Protein AF-A0A5B0QRQ3-F1 (afdb_monomer_lite)

pLDDT: mean 78.93, std 17.81, range [38.41, 97.94]

Foldseek 3Di:
DDPVVVVVVVQVVVEAEDEDQDDPLLLLLQVVPDQPDFSVVSLVCLCCCPPPPHPDPDPSSVSNPVSSVVVVVVVVVCVVVCVVPVPPDDRSCRCQGGNVSVVVVVVVCPVVDDDDDQVHKYFYAYPVRHGPDIDYHDDDDDPDDDPDDDPVNVVVVVVVVCVVDPPFDFPPVDPPTDTPDDDPPDDDDDPDDDDPVPVVPDDDD

Organism: NCBI:txid56615

Sequence (205 aa):
MRQTNRWLQDLHNTSVEQVVDFDLFAVFIMQEMDDELHIRKLVNMLIVTFFDTGKPQTTRQNQLVQAALVVRKKIEKYDLEIKTNPSYPKPYCLRYPTLQDVRARSAHLESRCMVLDDEQMVILLDENWICVGIGLPPFPTSQGNPVHISHETRALECLRDMVAKPVCKLDVGQLPPFFVAQTLEGSPQTPFPLDDKNKGNFRTW

Secondary structure (DSSP, 8-state):
--HHHHHHHHHHHT-EEEE-S--HHHHHHHHHS-SSS-HHHHHHHHHIIIIII----SHHHHHHHHHHHHHHHHHHHHHHHHHH-TTPPPPHHHHS-SHHHHHHHHHHHHTTPPPPPSSS-EEEE-TTS-EEEEE-PPPPPPSS--SS--HHHHHHHHHHHHHHS-S--B-TTSSS--B-S---SSS---SS---TTTTT-----

Radius of gyration: 21.92 Å; chains: 1; bounding box: 65×41×51 Å

Structure (mmCIF, N/CA/C/O backbone):
data_AF-A0A5B0QRQ3-F1
#
_entry.id   AF-A0A5B0QRQ3-F1
#
loop_
_atom_site.group_PDB
_atom_site.id
_atom_site.type_symbol
_atom_site.label_atom_id
_atom_site.label_alt_id
_atom_site.label_comp_id
_atom_site.label_asym_id
_atom_site.label_entity_id
_atom_site.label_seq_id
_atom_site.pdbx_PDB_ins_code
_atom_site.Cartn_x
_atom_site.Cartn_y
_atom_site.Cartn_z
_atom_site.occupancy
_atom_site.B_iso_or_equiv
_atom_site.auth_seq_id
_atom_site.auth_comp_id
_atom_site.auth_asym_id
_atom_site.auth_atom_id
_atom_site.pdbx_PDB_model_num
ATOM 1 N N . MET A 1 1 ? 27.648 14.927 -16.549 1.00 49.44 1 MET A N 1
ATOM 2 C CA . MET A 1 1 ? 26.622 14.033 -15.962 1.00 49.44 1 MET A CA 1
ATOM 3 C C . MET A 1 1 ? 26.961 12.585 -16.335 1.00 49.44 1 MET A C 1
ATOM 5 O O . MET A 1 1 ? 27.208 12.339 -17.518 1.00 49.44 1 MET A O 1
ATOM 9 N N . ARG A 1 2 ? 27.080 11.674 -15.348 1.00 68.44 2 ARG A N 1
ATOM 10 C CA . ARG A 1 2 ? 27.454 10.253 -15.559 1.00 68.44 2 ARG A CA 1
ATOM 11 C C . ARG A 1 2 ? 26.467 9.591 -16.536 1.00 68.44 2 ARG A C 1
ATOM 13 O O . ARG A 1 2 ? 25.286 9.919 -16.495 1.00 68.44 2 ARG A O 1
ATOM 20 N N . GLN A 1 3 ? 26.947 8.700 -17.407 1.00 69.88 3 GLN A N 1
ATOM 21 C CA . GLN A 1 3 ? 26.145 8.026 -18.446 1.00 69.88 3 GLN A CA 1
ATOM 22 C C . GLN A 1 3 ? 24.886 7.356 -17.869 1.00 69.88 3 GLN A C 1
ATOM 24 O O . GLN A 1 3 ? 23.807 7.507 -18.425 1.00 69.88 3 GLN A O 1
ATOM 29 N N . THR A 1 4 ? 25.003 6.743 -16.688 1.00 74.75 4 THR A N 1
ATOM 30 C CA . THR A 1 4 ? 23.889 6.136 -15.945 1.00 74.75 4 THR A CA 1
ATOM 31 C C . THR A 1 4 ? 22.799 7.131 -15.550 1.00 74.75 4 THR A C 1
ATOM 33 O O . THR A 1 4 ? 21.626 6.812 -15.662 1.00 74.75 4 THR A O 1
ATOM 36 N N . ASN A 1 5 ? 23.153 8.348 -15.120 1.00 76.88 5 ASN A N 1
ATOM 37 C CA . ASN A 1 5 ? 22.150 9.340 -14.716 1.00 76.88 5 ASN A CA 1
ATOM 38 C C . ASN A 1 5 ? 21.361 9.856 -15.919 1.00 76.88 5 ASN A C 1
ATOM 40 O O . ASN A 1 5 ? 20.169 10.090 -15.790 1.00 76.88 5 ASN A O 1
ATOM 44 N N . ARG A 1 6 ? 22.021 10.012 -17.077 1.00 82.44 6 ARG A N 1
ATOM 45 C CA . ARG A 1 6 ? 21.327 10.348 -18.327 1.00 82.44 6 ARG A CA 1
ATOM 46 C C . ARG A 1 6 ? 20.375 9.228 -18.732 1.00 82.44 6 ARG A C 1
ATOM 48 O O . ARG A 1 6 ? 19.207 9.501 -18.922 1.00 82.44 6 ARG A O 1
ATOM 55 N N . TRP A 1 7 ? 20.842 7.980 -18.715 1.00 84.06 7 TRP A N 1
ATOM 56 C CA . TRP A 1 7 ? 20.001 6.818 -19.008 1.00 84.06 7 TRP A CA 1
ATOM 57 C C . TRP A 1 7 ? 18.777 6.711 -18.083 1.00 84.06 7 TRP A C 1
ATOM 59 O O . TRP A 1 7 ? 17.662 6.571 -18.568 1.00 84.06 7 TRP A O 1
ATOM 69 N N . LEU A 1 8 ? 18.952 6.856 -16.763 1.00 86.94 8 LEU A N 1
ATOM 70 C CA . LEU A 1 8 ? 17.829 6.856 -15.815 1.00 86.94 8 LEU A CA 1
ATOM 71 C C . LEU A 1 8 ? 16.854 8.012 -16.062 1.00 86.94 8 LEU A C 1
ATOM 73 O O . LEU A 1 8 ? 15.649 7.841 -15.908 1.00 86.94 8 LEU A O 1
ATOM 77 N N . GLN A 1 9 ? 17.367 9.188 -16.424 1.00 88.25 9 GLN A N 1
ATOM 78 C CA . GLN A 1 9 ? 16.542 10.356 -16.708 1.00 88.25 9 GLN A CA 1
ATOM 79 C C . GLN A 1 9 ? 15.766 10.197 -18.021 1.00 88.25 9 GLN A C 1
ATOM 81 O O . GLN A 1 9 ? 14.589 10.546 -18.070 1.00 88.25 9 GLN A O 1
ATOM 86 N N . ASP A 1 10 ? 16.391 9.620 -19.047 1.00 88.88 10 ASP A N 1
ATOM 87 C CA . ASP A 1 10 ? 15.747 9.294 -20.319 1.00 88.88 10 ASP A CA 1
ATOM 88 C C . ASP A 1 10 ? 14.618 8.275 -20.100 1.00 88.88 10 ASP A C 1
ATOM 90 O O . ASP A 1 10 ? 13.495 8.508 -20.540 1.00 88.88 10 ASP A O 1
ATOM 94 N N . LEU A 1 11 ? 14.878 7.216 -19.323 1.00 90.00 11 LEU A N 1
ATOM 95 C CA . LEU A 1 11 ? 13.865 6.229 -18.945 1.00 90.00 11 LEU A CA 1
ATOM 96 C C . LEU A 1 11 ? 12.716 6.824 -18.130 1.00 90.00 11 LEU A C 1
ATOM 98 O O . LEU A 1 11 ? 11.565 6.459 -18.341 1.00 90.00 11 LEU A O 1
ATOM 102 N N . HIS A 1 12 ? 13.011 7.734 -17.201 1.00 90.62 12 HIS A N 1
ATOM 103 C CA . HIS A 1 12 ? 11.983 8.391 -16.397 1.00 90.62 12 HIS A CA 1
ATOM 104 C C . HIS A 1 12 ? 11.033 9.225 -17.268 1.00 90.62 12 HIS A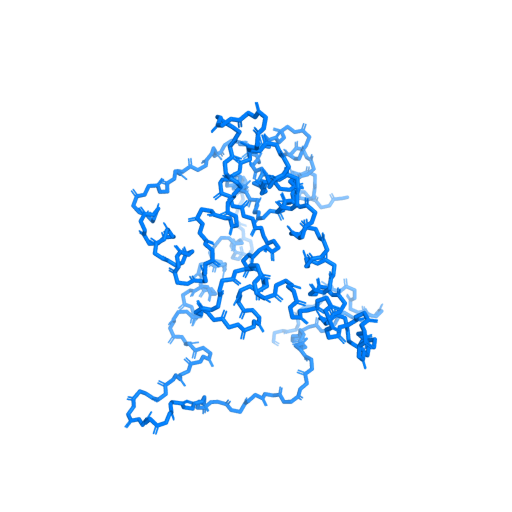 C 1
ATOM 106 O O . HIS A 1 12 ? 9.824 9.223 -17.037 1.00 90.62 12 HIS A O 1
ATOM 112 N N . ASN A 1 13 ? 11.555 9.902 -18.296 1.00 90.56 13 ASN A N 1
ATOM 113 C CA . ASN A 1 13 ? 10.748 10.710 -19.218 1.00 90.56 13 ASN A CA 1
ATOM 114 C C . ASN A 1 13 ? 9.766 9.875 -20.053 1.00 90.56 13 ASN A C 1
ATOM 116 O O . ASN A 1 13 ? 8.758 10.410 -20.509 1.00 90.56 13 ASN A O 1
ATOM 120 N N . THR A 1 14 ? 10.055 8.590 -20.259 1.00 90.56 14 THR A N 1
ATOM 121 C CA . THR A 1 14 ? 9.191 7.644 -20.983 1.00 90.56 14 THR A CA 1
ATOM 122 C C . THR A 1 14 ? 8.665 6.536 -20.074 1.00 90.56 14 THR A C 1
ATOM 124 O O . THR A 1 14 ? 8.341 5.451 -20.553 1.00 90.56 14 THR A O 1
ATOM 127 N N . SER A 1 15 ? 8.631 6.781 -18.762 1.00 92.88 15 SER A N 1
ATOM 128 C CA . SER A 1 15 ? 8.191 5.787 -17.788 1.00 92.88 15 SER A CA 1
ATOM 129 C C . SER A 1 15 ? 6.687 5.540 -17.864 1.00 92.88 15 SER A C 1
ATOM 131 O O . SER A 1 15 ? 5.906 6.402 -18.274 1.00 92.88 15 SER A O 1
ATOM 133 N N . VAL A 1 16 ? 6.288 4.341 -17.447 1.00 94.00 16 VAL A N 1
ATOM 134 C CA . VAL A 1 16 ? 4.887 3.940 -17.334 1.00 94.00 16 VAL A CA 1
ATOM 135 C C . VAL A 1 16 ? 4.537 3.783 -15.865 1.00 94.00 16 VAL A C 1
ATOM 137 O O . VAL A 1 16 ? 5.173 3.022 -15.137 1.00 94.00 16 VAL A O 1
ATOM 140 N N . GLU A 1 17 ? 3.495 4.481 -15.430 1.00 94.81 17 GLU A N 1
ATOM 141 C CA . GLU A 1 17 ? 2.933 4.323 -14.093 1.00 94.81 17 GLU A CA 1
ATOM 142 C C . GLU A 1 17 ? 1.908 3.183 -14.083 1.00 94.81 17 GLU A C 1
ATOM 144 O O . GLU A 1 17 ? 1.007 3.127 -14.923 1.00 94.81 17 GLU A O 1
ATOM 149 N N . GLN A 1 18 ? 2.026 2.275 -13.117 1.00 93.62 18 GLN A N 1
ATOM 150 C CA . GLN A 1 18 ? 1.069 1.194 -12.898 1.00 93.62 18 GLN A CA 1
ATOM 151 C C . GLN A 1 18 ? 0.578 1.217 -11.456 1.00 93.62 18 GLN A C 1
ATOM 153 O O . GLN A 1 18 ? 1.358 1.057 -10.517 1.00 93.62 18 GLN A O 1
ATOM 158 N N . VAL A 1 19 ? -0.734 1.383 -11.281 1.00 94.56 19 VAL A N 1
ATOM 159 C CA . VAL A 1 19 ? -1.363 1.293 -9.962 1.00 94.56 19 VAL A CA 1
ATOM 160 C C . VAL A 1 19 ? -1.544 -0.176 -9.597 1.00 94.56 19 VAL A C 1
ATOM 162 O O . VAL A 1 19 ? -2.247 -0.918 -10.286 1.00 94.56 19 VAL A O 1
ATOM 165 N N . VAL A 1 20 ? -0.910 -0.594 -8.507 1.00 92.19 20 VAL A N 1
ATOM 166 C CA . VAL A 1 20 ? -0.999 -1.946 -7.964 1.00 92.19 20 VAL A CA 1
ATOM 167 C C . VAL A 1 20 ? -2.052 -2.024 -6.863 1.00 92.19 20 VAL A C 1
ATOM 169 O O . VAL A 1 20 ? -2.304 -1.071 -6.127 1.00 92.19 20 VAL A O 1
ATOM 172 N N . ASP A 1 21 ? -2.658 -3.203 -6.739 1.00 92.75 21 ASP A N 1
ATOM 173 C CA . ASP A 1 21 ? -3.622 -3.544 -5.693 1.00 92.75 21 ASP A CA 1
ATOM 174 C C . ASP A 1 21 ? -2.923 -3.687 -4.326 1.00 92.75 21 ASP A C 1
ATOM 176 O O . ASP A 1 21 ? -2.682 -4.801 -3.857 1.00 92.75 21 ASP A O 1
ATOM 180 N N . PHE A 1 22 ? -2.527 -2.559 -3.729 1.00 94.62 22 PHE A N 1
ATOM 181 C CA . PHE A 1 22 ? -1.767 -2.484 -2.480 1.00 94.62 22 PHE A CA 1
ATOM 182 C C . PHE A 1 22 ? -2.025 -1.157 -1.749 1.00 94.62 22 PHE A C 1
ATOM 184 O O . PHE A 1 22 ? -2.350 -0.147 -2.370 1.00 94.62 22 PHE A O 1
ATOM 191 N N . ASP A 1 23 ? -1.849 -1.134 -0.428 1.00 96.19 23 ASP A N 1
ATOM 192 C CA . ASP A 1 23 ? -1.906 0.092 0.381 1.00 96.19 23 ASP A CA 1
ATOM 193 C C . ASP A 1 23 ? -0.700 0.132 1.319 1.00 96.19 23 ASP A C 1
ATOM 195 O O . ASP A 1 23 ? -0.658 -0.576 2.333 1.00 96.19 23 ASP A O 1
ATOM 199 N N . LEU A 1 24 ? 0.291 0.953 0.961 1.00 95.75 24 LEU A N 1
ATOM 200 C CA . LEU A 1 24 ? 1.570 1.014 1.665 1.00 95.75 24 LEU A CA 1
ATOM 201 C C . LEU A 1 24 ? 1.382 1.407 3.129 1.00 95.75 24 LEU A C 1
ATOM 203 O O . LEU A 1 24 ? 1.992 0.814 4.016 1.00 95.75 24 LEU A O 1
ATOM 207 N N . PHE A 1 25 ? 0.529 2.395 3.392 1.00 96.38 25 PHE A N 1
ATOM 208 C CA . PHE A 1 25 ? 0.324 2.897 4.744 1.00 96.38 25 PHE A CA 1
ATOM 209 C C . PHE A 1 25 ? -0.426 1.907 5.621 1.00 96.38 25 PHE A C 1
ATOM 211 O O . PHE A 1 25 ? -0.070 1.750 6.789 1.00 96.38 25 PHE A O 1
ATOM 218 N N . ALA A 1 26 ? -1.428 1.215 5.079 1.00 96.19 26 ALA A N 1
ATOM 219 C CA . ALA A 1 26 ? -2.120 0.179 5.835 1.00 96.19 26 ALA A CA 1
ATOM 220 C C . ALA A 1 26 ? -1.170 -0.965 6.213 1.00 96.19 26 ALA A C 1
ATOM 222 O O . ALA A 1 26 ? -1.125 -1.350 7.381 1.00 96.19 26 ALA A O 1
ATOM 223 N N . VAL A 1 27 ? -0.372 -1.455 5.258 1.00 94.69 27 VAL A N 1
ATOM 224 C CA . VAL A 1 27 ? 0.591 -2.538 5.512 1.00 94.69 27 VAL A CA 1
ATOM 225 C C . VAL A 1 27 ? 1.688 -2.095 6.477 1.00 94.69 27 VAL A C 1
ATOM 227 O O . VAL A 1 27 ? 2.013 -2.844 7.395 1.00 94.69 27 VAL A O 1
ATOM 230 N N . PHE A 1 28 ? 2.194 -0.867 6.340 1.00 93.69 28 PHE A N 1
ATOM 231 C CA . PHE A 1 28 ? 3.156 -0.291 7.280 1.00 93.69 28 PHE A CA 1
ATOM 232 C C . PHE A 1 28 ? 2.611 -0.276 8.716 1.00 93.69 28 PHE A C 1
ATOM 234 O O . PHE A 1 28 ? 3.274 -0.766 9.622 1.00 93.69 28 PHE A O 1
ATOM 241 N N . ILE A 1 29 ? 1.379 0.200 8.937 1.00 92.25 29 ILE A N 1
ATOM 242 C CA . ILE A 1 29 ? 0.758 0.196 10.275 1.00 92.25 29 ILE A CA 1
ATOM 243 C C . ILE A 1 29 ? 0.646 -1.230 10.834 1.00 92.25 29 ILE A C 1
ATOM 245 O O . ILE A 1 29 ? 0.964 -1.456 11.999 1.00 92.25 29 ILE A O 1
ATOM 249 N N . MET A 1 30 ? 0.202 -2.188 10.016 1.00 89.94 30 MET A N 1
ATOM 250 C CA . MET A 1 30 ? 0.035 -3.584 10.434 1.00 89.94 30 MET A CA 1
ATOM 251 C C . MET A 1 30 ? 1.369 -4.251 10.803 1.00 89.94 30 MET A C 1
ATOM 253 O O . MET A 1 30 ? 1.430 -4.997 11.773 1.00 89.94 30 MET A O 1
ATOM 257 N N . GLN A 1 31 ? 2.442 -3.974 10.057 1.00 88.44 31 GLN A N 1
ATOM 258 C CA . GLN A 1 31 ? 3.783 -4.510 10.331 1.00 88.44 31 GLN A CA 1
ATOM 259 C C . GLN A 1 31 ? 4.405 -3.944 11.610 1.00 88.44 31 GLN A C 1
ATOM 261 O O . GLN A 1 31 ? 5.173 -4.630 12.279 1.00 88.44 31 GLN A O 1
ATOM 266 N N . GLU A 1 32 ? 4.105 -2.688 11.923 1.00 86.25 32 GLU A N 1
ATOM 267 C CA . GLU A 1 32 ? 4.724 -1.950 13.025 1.00 86.25 32 GLU A CA 1
ATOM 268 C C . GLU A 1 32 ? 4.023 -2.137 14.372 1.00 86.25 32 GLU A C 1
ATOM 270 O O . GLU A 1 32 ? 4.571 -1.742 15.401 1.00 86.25 32 GLU A O 1
ATOM 275 N N . MET A 1 33 ? 2.806 -2.683 14.376 1.00 82.69 33 MET A N 1
ATOM 276 C CA . MET A 1 33 ? 1.989 -2.790 15.582 1.00 82.69 33 MET A CA 1
ATOM 277 C C . MET A 1 33 ? 1.719 -4.237 15.980 1.00 82.69 33 MET A C 1
ATOM 279 O O . MET A 1 33 ? 2.356 -4.747 16.895 1.00 82.69 33 MET A O 1
ATOM 283 N N . ASP A 1 34 ? 0.739 -4.869 15.342 1.00 78.62 34 ASP A N 1
ATOM 284 C CA . ASP A 1 34 ? 0.232 -6.187 15.711 1.00 78.62 34 ASP A CA 1
ATOM 285 C C . ASP A 1 34 ? -0.376 -6.835 14.465 1.00 78.62 34 ASP A C 1
ATOM 287 O O . ASP A 1 34 ? -1.123 -6.183 13.723 1.00 78.62 34 ASP A O 1
ATOM 291 N N . ASP A 1 35 ? -0.023 -8.095 14.214 1.00 79.94 35 ASP A N 1
ATOM 292 C CA . ASP A 1 35 ? -0.349 -8.787 12.975 1.00 79.94 35 ASP A CA 1
ATOM 293 C C . ASP A 1 35 ? -1.748 -9.420 12.949 1.00 79.94 35 ASP A C 1
ATOM 295 O O . ASP A 1 35 ? -2.256 -9.700 11.855 1.00 79.94 35 ASP A O 1
ATOM 299 N N . GLU A 1 36 ? -2.401 -9.546 14.108 1.00 82.69 36 GLU A N 1
ATOM 300 C CA . GLU A 1 36 ? -3.752 -10.099 14.266 1.00 82.69 36 GLU A CA 1
ATOM 301 C C . GLU A 1 36 ? -4.831 -9.009 14.373 1.00 82.69 36 GLU A C 1
ATOM 303 O O . GLU A 1 36 ? -6.017 -9.248 14.109 1.00 82.69 36 GLU A O 1
ATOM 308 N N . LEU A 1 37 ? -4.458 -7.785 14.755 1.00 85.94 37 LEU A N 1
ATOM 309 C CA . LEU A 1 37 ? -5.432 -6.712 14.933 1.00 85.94 37 LEU A CA 1
ATOM 310 C C . LEU A 1 37 ? -5.913 -6.119 13.603 1.00 85.94 37 LEU A C 1
ATOM 312 O O . LEU A 1 37 ? -5.149 -5.695 12.741 1.00 85.94 37 LEU A O 1
ATOM 316 N N . HIS A 1 38 ? -7.235 -5.978 13.489 1.00 97.50 38 HIS A N 1
ATOM 317 C CA . HIS A 1 38 ? -7.865 -5.313 12.353 1.00 97.50 38 HIS A CA 1
ATOM 318 C C . HIS A 1 38 ? -7.409 -3.845 12.243 1.00 97.50 38 HIS A C 1
ATOM 320 O O . HIS A 1 38 ? -7.450 -3.093 13.222 1.00 97.50 38 HIS A O 1
ATOM 326 N N . ILE A 1 39 ? -7.122 -3.387 11.019 1.00 97.62 39 ILE A N 1
ATOM 327 C CA . ILE A 1 39 ? -6.664 -2.022 10.712 1.00 97.62 39 ILE A CA 1
ATOM 328 C C . ILE A 1 39 ? -7.496 -0.897 11.346 1.00 97.62 39 ILE A C 1
ATOM 330 O O . ILE A 1 39 ? -6.934 0.098 11.784 1.00 97.62 39 ILE A O 1
ATOM 334 N N . ARG A 1 40 ? -8.825 -1.043 11.473 1.00 97.94 40 ARG A N 1
ATOM 335 C CA . ARG A 1 40 ? -9.687 -0.050 12.136 1.00 97.94 40 ARG A CA 1
ATOM 336 C C . ARG A 1 40 ? -9.285 0.153 13.591 1.00 97.94 40 ARG A C 1
ATOM 338 O O . ARG A 1 40 ? -9.239 1.285 14.063 1.00 97.94 40 ARG A O 1
ATOM 345 N N . LYS A 1 41 ? -8.982 -0.944 14.288 1.00 94.38 41 LYS A N 1
ATOM 346 C CA . LYS A 1 41 ? -8.541 -0.918 15.680 1.00 94.38 41 LYS A CA 1
ATOM 347 C C . LYS A 1 41 ? -7.143 -0.315 15.782 1.00 94.38 41 LYS A C 1
ATOM 349 O O . LYS A 1 41 ? -6.954 0.570 16.607 1.00 94.38 41 LYS A O 1
ATOM 354 N N . LEU A 1 42 ? -6.209 -0.729 14.919 1.00 91.44 42 LEU A N 1
ATOM 355 C CA . LEU A 1 42 ? -4.846 -0.179 14.873 1.00 91.44 42 LEU A CA 1
ATOM 356 C C . LEU A 1 42 ? -4.848 1.342 14.656 1.00 91.44 42 LEU A C 1
ATOM 358 O O . LEU A 1 42 ? -4.266 2.086 15.442 1.00 91.44 42 LEU A O 1
ATOM 362 N N . VAL A 1 43 ? -5.585 1.809 13.645 1.00 95.06 43 VAL A N 1
ATOM 363 C CA . VAL A 1 43 ? -5.749 3.237 13.341 1.00 95.06 43 VAL A CA 1
ATOM 364 C C . VAL A 1 43 ? -6.357 3.982 14.526 1.00 95.06 43 VAL A C 1
ATOM 366 O O . VAL A 1 43 ? -5.826 5.016 14.922 1.00 95.06 43 VAL A O 1
ATOM 369 N N . ASN A 1 44 ? -7.430 3.462 15.129 1.00 92.81 44 ASN A N 1
ATOM 370 C CA . ASN A 1 44 ? -8.052 4.113 16.280 1.00 92.81 44 ASN A CA 1
ATOM 371 C C . ASN A 1 44 ? -7.085 4.219 17.472 1.00 92.81 44 ASN A C 1
ATOM 373 O O . ASN A 1 44 ? -6.979 5.280 18.080 1.00 92.81 44 ASN A O 1
ATOM 377 N N . MET A 1 45 ? -6.332 3.155 17.768 1.00 88.56 45 MET A N 1
ATOM 378 C CA . MET A 1 45 ? -5.330 3.163 18.839 1.00 88.56 45 MET A CA 1
ATOM 379 C C . MET A 1 45 ? -4.231 4.196 18.587 1.00 88.56 45 MET A C 1
ATOM 381 O O . MET A 1 45 ? -3.900 4.941 19.506 1.00 88.56 45 MET A O 1
ATOM 385 N N . LEU A 1 46 ? -3.694 4.291 17.366 1.00 87.50 46 LEU A N 1
ATOM 386 C CA . LEU A 1 46 ? -2.687 5.303 17.023 1.00 87.50 46 LEU A CA 1
ATOM 387 C C . LEU A 1 46 ? -3.226 6.724 17.193 1.00 87.50 46 LEU A C 1
ATOM 389 O O . LEU A 1 46 ? -2.536 7.571 17.757 1.00 87.50 46 LEU A O 1
ATOM 393 N N . ILE A 1 47 ? -4.456 6.984 16.742 1.00 87.44 47 ILE A N 1
ATOM 394 C CA . ILE A 1 47 ? -5.070 8.307 16.881 1.00 87.44 47 ILE A CA 1
ATOM 395 C C . ILE A 1 47 ? -5.259 8.659 18.356 1.00 87.44 47 ILE A C 1
ATOM 397 O O . ILE A 1 47 ? -4.744 9.685 18.782 1.00 87.44 47 ILE A O 1
ATOM 401 N N . VAL A 1 48 ? -5.912 7.805 19.148 1.00 85.81 48 VAL A N 1
ATOM 402 C CA . VAL A 1 48 ? -6.132 8.065 20.583 1.00 85.81 48 VAL A CA 1
ATOM 403 C C . VAL A 1 48 ? -4.798 8.248 21.313 1.00 85.81 48 VAL A C 1
ATOM 405 O O . VAL A 1 48 ? -4.620 9.191 22.082 1.00 85.81 48 VAL A O 1
ATOM 408 N N . THR A 1 49 ? -3.810 7.400 21.017 1.00 82.31 49 THR A N 1
ATOM 409 C CA . THR A 1 49 ? -2.496 7.468 21.670 1.00 82.31 49 THR A CA 1
ATOM 410 C C . THR A 1 49 ? -1.801 8.805 21.398 1.00 82.31 49 THR A C 1
ATOM 412 O O . THR A 1 49 ? -1.325 9.454 22.331 1.00 82.31 49 THR A O 1
ATOM 415 N N . PHE A 1 50 ? -1.761 9.242 20.136 1.00 80.88 50 PHE A N 1
ATOM 416 C CA . PHE A 1 50 ? -0.941 10.381 19.712 1.00 80.88 50 PHE A CA 1
ATOM 417 C C . PHE A 1 50 ? -1.688 11.718 19.545 1.00 80.88 50 PHE A C 1
ATOM 419 O O . PHE A 1 50 ? -1.050 12.740 19.280 1.00 80.88 50 PHE A O 1
ATOM 426 N N . PHE A 1 51 ? -3.015 11.731 19.677 1.00 73.94 51 PHE A N 1
ATOM 427 C CA . PHE A 1 51 ? -3.812 12.961 19.737 1.00 73.94 51 PHE A CA 1
ATOM 428 C C . PHE A 1 51 ? -4.351 13.238 21.139 1.00 73.94 51 PHE A C 1
ATOM 430 O O . PHE A 1 51 ? -4.326 14.396 21.554 1.00 73.94 51 PHE A O 1
ATOM 437 N N . ASP A 1 52 ? -4.773 12.207 21.880 1.00 67.69 52 ASP A N 1
ATOM 438 C CA . ASP A 1 52 ? -5.442 12.408 23.171 1.00 67.69 52 ASP A CA 1
ATOM 439 C C . ASP A 1 52 ? -4.485 12.249 24.360 1.00 67.69 52 ASP A C 1
ATOM 441 O O . ASP A 1 52 ? -4.624 12.957 25.358 1.00 67.69 52 ASP A O 1
ATOM 445 N N . THR A 1 53 ? -3.499 11.344 24.273 1.00 64.19 53 THR A N 1
ATOM 446 C CA . THR A 1 53 ? -2.670 10.972 25.442 1.00 64.19 53 THR A CA 1
ATOM 447 C C . THR A 1 53 ? -1.207 11.419 25.387 1.00 64.19 53 THR A C 1
ATOM 449 O O . THR A 1 53 ? -0.561 11.523 26.428 1.00 64.19 53 THR A O 1
ATOM 452 N N . GLY A 1 54 ? -0.668 11.737 24.209 1.00 72.94 54 GLY A N 1
ATOM 453 C CA . GLY A 1 54 ? 0.717 12.188 24.059 1.00 72.94 54 GLY A CA 1
ATOM 454 C C . GLY A 1 54 ? 1.023 12.666 22.645 1.00 72.94 54 GLY A C 1
ATOM 455 O O . GLY A 1 54 ? 0.246 12.4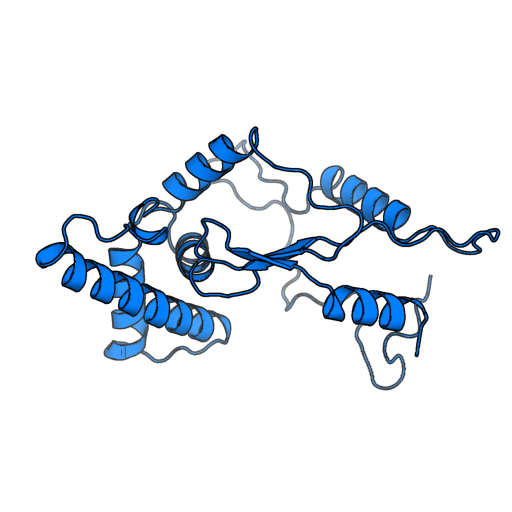34 21.737 1.00 72.94 54 GLY A O 1
ATOM 456 N N . LYS A 1 55 ? 2.158 13.343 22.437 1.00 80.25 55 LYS A N 1
ATOM 457 C CA . LYS A 1 55 ? 2.630 13.724 21.092 1.00 80.25 55 LYS A CA 1
ATOM 458 C C . LYS A 1 55 ? 3.684 12.728 20.599 1.00 80.25 55 LYS A C 1
ATOM 460 O O . LYS A 1 55 ? 4.470 12.261 21.426 1.00 80.25 55 LYS A O 1
ATOM 465 N N . PRO A 1 56 ? 3.758 12.432 19.289 1.00 80.38 56 PRO A N 1
ATOM 466 C CA . PRO A 1 56 ? 4.831 11.611 18.732 1.00 80.38 56 PRO A CA 1
ATOM 467 C C . PRO A 1 56 ? 6.198 12.253 19.014 1.00 80.38 56 PRO A C 1
ATOM 469 O O . PRO A 1 56 ? 6.411 13.433 18.744 1.00 80.38 56 PRO A O 1
ATOM 472 N N . GLN A 1 57 ? 7.114 11.469 19.580 1.00 82.69 57 GLN A N 1
ATOM 473 C CA . GLN A 1 57 ? 8.449 11.902 20.014 1.00 82.69 57 GLN A CA 1
ATOM 474 C C . GLN A 1 57 ? 9.547 11.523 19.014 1.00 82.69 57 GLN A C 1
ATOM 476 O O . GLN A 1 57 ? 10.633 12.094 19.039 1.00 82.69 57 GLN A O 1
ATOM 481 N N . THR A 1 58 ? 9.284 10.559 18.127 1.00 82.88 58 THR A N 1
ATOM 482 C CA . THR A 1 58 ? 10.261 10.076 17.142 1.00 82.8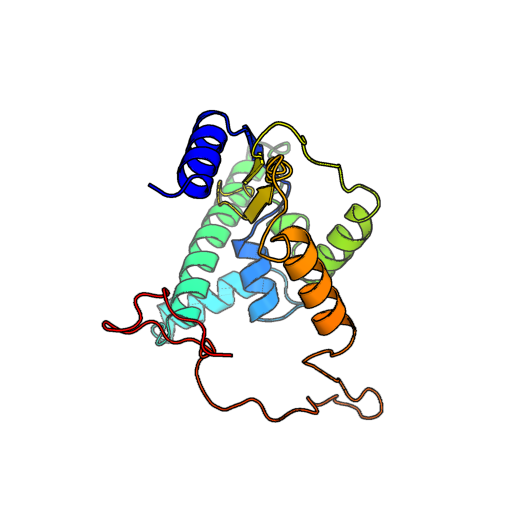8 58 THR A CA 1
ATOM 483 C C . THR A 1 58 ? 9.757 10.245 15.714 1.00 82.88 58 THR A C 1
ATOM 485 O O . THR A 1 58 ? 8.553 10.328 15.458 1.00 82.88 58 THR A O 1
ATOM 488 N N . THR A 1 59 ? 10.678 10.253 14.747 1.00 83.56 59 THR A N 1
ATOM 489 C CA . THR A 1 59 ? 10.336 10.265 13.314 1.00 83.56 59 THR A CA 1
ATOM 490 C C . THR A 1 59 ? 9.433 9.090 12.941 1.00 83.56 59 THR A C 1
ATOM 492 O O . THR A 1 59 ? 8.452 9.281 12.231 1.00 83.56 59 THR A O 1
ATOM 495 N N . ARG A 1 60 ? 9.703 7.895 13.482 1.00 82.94 60 ARG A N 1
ATOM 496 C CA . ARG A 1 60 ? 8.907 6.686 13.218 1.00 82.94 60 ARG A CA 1
ATOM 497 C C . ARG A 1 60 ? 7.486 6.794 13.775 1.00 82.94 60 ARG A C 1
ATOM 499 O O . ARG A 1 60 ? 6.532 6.458 13.084 1.00 82.94 60 ARG A O 1
ATOM 506 N N . GLN A 1 61 ? 7.324 7.338 14.984 1.00 84.00 61 GLN A N 1
ATOM 507 C CA . GLN A 1 61 ? 5.997 7.616 15.546 1.00 84.00 61 GLN A CA 1
ATOM 508 C C . GLN A 1 61 ? 5.239 8.653 14.710 1.00 84.00 61 GLN A C 1
ATOM 510 O O . GLN A 1 61 ? 4.061 8.466 14.427 1.00 84.00 61 GLN A O 1
ATOM 515 N N . ASN A 1 62 ? 5.916 9.711 14.250 1.00 85.12 62 ASN A N 1
ATOM 516 C CA . ASN A 1 62 ? 5.312 10.681 13.335 1.00 85.12 62 ASN A CA 1
ATOM 517 C C . ASN A 1 62 ? 4.845 10.019 12.031 1.00 85.12 62 ASN A C 1
ATOM 519 O O . ASN A 1 62 ? 3.721 10.262 11.601 1.00 85.12 62 ASN A O 1
ATOM 523 N N . GLN A 1 63 ? 5.664 9.153 11.428 1.00 87.62 63 GLN A N 1
ATOM 524 C CA . GLN A 1 63 ? 5.293 8.405 10.222 1.00 87.62 63 GLN A CA 1
ATOM 525 C C . GLN A 1 63 ? 4.058 7.524 10.451 1.00 87.62 63 GLN A C 1
ATOM 527 O O . GLN A 1 63 ? 3.147 7.544 9.626 1.00 87.62 63 GLN A O 1
ATOM 532 N N . LEU A 1 64 ? 3.980 6.816 11.585 1.00 86.44 64 LEU A N 1
ATOM 533 C CA . LEU A 1 64 ? 2.811 6.006 11.949 1.00 86.44 64 LEU A CA 1
ATOM 534 C C . LEU A 1 64 ? 1.540 6.844 12.099 1.00 86.44 64 LEU A C 1
ATOM 536 O O . LEU A 1 64 ? 0.486 6.456 11.601 1.00 86.44 64 LEU A O 1
ATOM 540 N N . VAL A 1 65 ? 1.635 8.011 12.738 1.00 89.38 65 VAL A N 1
ATOM 541 C CA . VAL A 1 65 ? 0.493 8.923 12.884 1.00 89.38 65 VAL A CA 1
ATOM 542 C C . VAL A 1 65 ? 0.030 9.443 11.524 1.00 89.38 65 VAL A C 1
ATOM 544 O O . VAL A 1 65 ? -1.168 9.433 11.246 1.00 89.38 65 VAL A O 1
ATOM 547 N N . GLN A 1 66 ? 0.954 9.857 10.652 1.00 92.50 66 GLN A N 1
ATOM 548 C CA . GLN A 1 66 ? 0.600 10.318 9.306 1.00 92.50 66 GLN A CA 1
ATOM 549 C C . GLN A 1 66 ? -0.052 9.205 8.479 1.00 92.50 66 GLN A C 1
ATOM 551 O O . GLN A 1 66 ? -1.105 9.427 7.878 1.00 92.50 66 GLN A O 1
ATOM 556 N N . ALA A 1 67 ? 0.507 7.993 8.515 1.00 94.31 67 ALA A N 1
ATOM 557 C CA . ALA A 1 67 ? -0.088 6.823 7.878 1.00 94.31 67 ALA A CA 1
ATOM 558 C C . ALA A 1 67 ? -1.510 6.566 8.411 1.00 94.31 67 ALA A C 1
ATOM 560 O O . ALA A 1 67 ? -2.448 6.405 7.628 1.00 94.31 67 ALA A O 1
ATOM 561 N N . ALA A 1 68 ? -1.702 6.603 9.735 1.00 94.75 68 ALA A N 1
ATOM 562 C CA . ALA A 1 68 ? -3.004 6.380 10.360 1.00 94.75 68 ALA A CA 1
ATOM 563 C C . ALA A 1 68 ? -4.043 7.426 9.941 1.00 94.75 68 ALA A C 1
ATOM 565 O O . ALA A 1 68 ? -5.194 7.069 9.697 1.00 94.75 68 ALA A O 1
ATOM 566 N N . LEU A 1 69 ? -3.656 8.698 9.802 1.00 94.75 69 LEU A N 1
ATOM 567 C CA . LEU A 1 69 ? -4.550 9.757 9.322 1.00 94.75 69 LEU A CA 1
ATOM 568 C C . LEU A 1 69 ? -5.017 9.507 7.882 1.00 94.75 69 LEU A C 1
ATOM 570 O O . LEU A 1 69 ? -6.205 9.676 7.588 1.00 94.75 69 LEU A O 1
ATOM 574 N N . VAL A 1 70 ? -4.109 9.081 6.999 1.00 96.06 70 VAL A N 1
ATOM 575 C CA . VAL A 1 70 ? -4.440 8.757 5.602 1.00 96.06 70 VAL A CA 1
ATOM 576 C C . VAL A 1 70 ? -5.379 7.552 5.538 1.00 96.06 70 VAL A C 1
ATOM 578 O O . VAL A 1 70 ? -6.434 7.624 4.900 1.00 96.06 70 VAL A O 1
ATOM 581 N N . VAL A 1 71 ? -5.053 6.473 6.257 1.00 96.81 71 VAL A N 1
ATOM 582 C CA . VAL A 1 71 ? -5.879 5.257 6.291 1.00 96.81 71 VAL A CA 1
ATOM 583 C C . VAL A 1 71 ? -7.244 5.534 6.926 1.00 96.81 71 VAL A C 1
ATOM 585 O O . VAL A 1 71 ? -8.259 5.094 6.385 1.00 96.81 71 VAL A O 1
ATOM 588 N N . ARG A 1 72 ? -7.313 6.323 8.009 1.00 96.81 72 ARG A N 1
ATOM 589 C CA . ARG A 1 72 ? -8.581 6.740 8.634 1.00 96.81 72 ARG A CA 1
ATOM 590 C C . ARG A 1 72 ? -9.484 7.441 7.627 1.00 96.81 72 ARG A C 1
ATOM 592 O O . ARG A 1 72 ? -10.627 7.031 7.459 1.00 96.81 72 ARG A O 1
ATOM 599 N N . LYS A 1 73 ? -8.958 8.440 6.913 1.00 96.56 73 LYS A N 1
ATOM 600 C CA . LYS A 1 73 ? -9.720 9.188 5.904 1.00 96.56 73 LYS A CA 1
ATOM 601 C C . LYS A 1 73 ? -10.247 8.269 4.798 1.00 96.56 73 LYS A C 1
ATOM 603 O O . LYS A 1 73 ? -11.380 8.433 4.349 1.00 96.56 73 LYS A O 1
ATOM 608 N N . LYS A 1 74 ? -9.442 7.294 4.358 1.00 96.00 74 LYS A N 1
ATOM 609 C CA . LYS A 1 74 ? -9.855 6.300 3.355 1.00 96.00 74 LYS A CA 1
ATOM 610 C C . LYS A 1 74 ? -10.991 5.410 3.876 1.00 96.00 74 LYS A C 1
ATOM 612 O O . LYS A 1 74 ? -11.972 5.200 3.162 1.00 96.00 74 LYS A O 1
ATOM 617 N N . ILE A 1 75 ? -10.881 4.932 5.116 1.00 97.69 75 ILE A N 1
ATOM 618 C CA . ILE A 1 75 ? -11.907 4.118 5.781 1.00 97.69 75 ILE A CA 1
ATOM 619 C C . ILE A 1 75 ? -13.213 4.907 5.950 1.00 97.69 75 ILE A C 1
ATOM 621 O O . ILE A 1 75 ? -14.268 4.422 5.552 1.00 97.69 75 ILE A O 1
ATOM 625 N N . GLU A 1 76 ? -13.142 6.131 6.475 1.00 97.62 76 GLU A N 1
ATOM 626 C CA . GLU A 1 76 ? -14.304 7.009 6.669 1.00 97.62 76 GLU A CA 1
ATOM 627 C C . GLU A 1 76 ? -15.006 7.319 5.343 1.00 97.62 76 GLU A C 1
ATOM 629 O O . GLU A 1 76 ? -16.234 7.268 5.264 1.00 97.62 76 GLU A O 1
ATOM 634 N N . LYS A 1 77 ? -14.232 7.581 4.278 1.00 96.94 77 LYS A N 1
ATOM 635 C CA . LYS A 1 77 ? -14.778 7.767 2.930 1.00 96.94 77 LYS A CA 1
ATOM 636 C C . LYS A 1 77 ? -15.543 6.524 2.475 1.00 96.94 77 LYS A C 1
ATOM 638 O O . LYS A 1 77 ? -16.675 6.650 2.024 1.00 96.94 77 LYS A O 1
ATOM 643 N N . TYR A 1 78 ? -14.954 5.335 2.608 1.00 97.56 78 TYR A N 1
ATOM 644 C CA . TYR A 1 78 ? -15.630 4.088 2.245 1.00 97.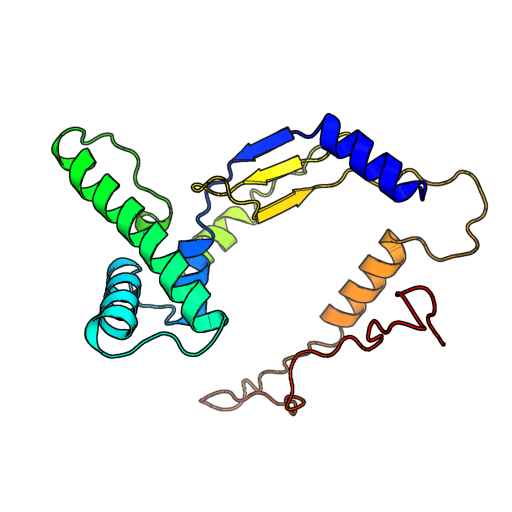56 78 TYR A CA 1
ATOM 645 C C . TYR A 1 78 ? -16.926 3.877 3.045 1.00 97.56 78 TYR A C 1
ATOM 647 O O . TYR A 1 78 ? -17.956 3.550 2.461 1.00 97.56 78 TYR A O 1
ATOM 655 N N . ASP A 1 79 ? -16.899 4.114 4.358 1.00 97.56 79 ASP A N 1
ATOM 656 C CA . ASP A 1 79 ? -18.063 3.936 5.235 1.00 97.56 79 ASP A CA 1
ATOM 657 C C . ASP A 1 79 ? -19.219 4.887 4.910 1.00 97.56 79 ASP A C 1
ATOM 659 O O . ASP A 1 79 ? -20.384 4.560 5.160 1.00 97.56 79 ASP A O 1
ATOM 663 N N . LEU A 1 80 ? -18.912 6.073 4.382 1.00 97.25 80 LEU A N 1
ATOM 664 C CA . LEU A 1 80 ? -19.915 7.021 3.913 1.00 97.25 80 LEU A CA 1
ATOM 665 C C . LEU A 1 80 ? -20.500 6.586 2.565 1.00 97.25 80 LEU A C 1
ATOM 667 O O . LEU A 1 80 ? -21.720 6.491 2.435 1.00 97.25 80 LEU A O 1
ATOM 671 N N . GLU A 1 81 ? -19.638 6.293 1.592 1.00 97.38 81 GLU A N 1
ATOM 672 C CA . GLU A 1 81 ? -20.031 5.994 0.209 1.00 97.38 81 GLU A CA 1
ATOM 673 C C . GLU A 1 81 ? -20.801 4.676 0.088 1.00 97.38 81 GLU A C 1
ATOM 675 O O . GLU A 1 81 ? -21.765 4.588 -0.668 1.00 97.38 81 GLU A O 1
ATOM 680 N N . ILE A 1 82 ? -20.448 3.652 0.871 1.00 97.06 82 ILE A N 1
ATOM 681 C CA . ILE A 1 82 ? -21.110 2.342 0.782 1.00 97.06 82 ILE A CA 1
ATOM 682 C C . ILE A 1 82 ? -22.598 2.397 1.170 1.00 97.06 82 ILE A C 1
ATOM 684 O O . ILE A 1 82 ? -23.381 1.540 0.759 1.00 97.06 82 ILE A O 1
ATOM 688 N N . LYS A 1 83 ? -23.011 3.412 1.945 1.00 96.12 83 LYS A N 1
ATOM 689 C CA . LYS A 1 83 ? -24.411 3.609 2.358 1.00 96.12 83 LYS A CA 1
ATOM 690 C C . LYS A 1 83 ? -25.299 4.062 1.201 1.00 96.12 83 LYS A C 1
ATOM 692 O O . LYS A 1 83 ? -26.471 3.702 1.165 1.00 96.12 83 LYS A O 1
ATOM 697 N N . THR A 1 84 ? -24.761 4.869 0.291 1.00 96.44 84 THR A N 1
ATOM 698 C CA . THR A 1 84 ? -25.484 5.435 -0.860 1.00 96.44 84 THR A CA 1
ATOM 699 C C . THR A 1 84 ? -25.190 4.678 -2.151 1.00 96.44 84 THR A C 1
ATOM 701 O O . THR A 1 84 ? -26.036 4.635 -3.041 1.00 96.44 84 THR A O 1
ATOM 704 N N . ASN A 1 85 ? -24.023 4.041 -2.244 1.00 95.88 85 ASN A N 1
ATOM 705 C CA . ASN A 1 85 ? -23.596 3.230 -3.371 1.00 95.88 85 ASN A CA 1
ATOM 706 C C . ASN A 1 85 ? -23.054 1.869 -2.886 1.00 95.88 85 ASN A C 1
ATOM 708 O O . ASN A 1 85 ? -21.853 1.737 -2.643 1.00 95.88 85 ASN A O 1
ATOM 712 N N . PRO A 1 86 ? -23.895 0.817 -2.824 1.00 94.06 86 PRO A N 1
ATOM 713 C CA . PRO A 1 86 ? -23.468 -0.524 -2.410 1.00 94.06 86 PRO A CA 1
ATOM 714 C C . PRO A 1 86 ? -22.389 -1.161 -3.300 1.00 94.06 86 PRO A C 1
ATOM 716 O O . PRO A 1 86 ? -21.768 -2.142 -2.900 1.00 94.06 86 PRO A O 1
ATOM 719 N N . SER A 1 87 ? -22.168 -0.623 -4.506 1.00 96.00 87 SER A N 1
ATOM 720 C CA . SER A 1 87 ? -21.121 -1.079 -5.431 1.00 96.00 87 SER A CA 1
ATOM 721 C C . SER A 1 87 ? -19.779 -0.359 -5.242 1.00 96.00 87 SER A C 1
ATOM 723 O O . SER A 1 87 ? -18.823 -0.653 -5.960 1.00 96.00 87 SER A O 1
ATOM 725 N N . TYR A 1 88 ? -19.690 0.581 -4.293 1.00 96.00 88 TYR A N 1
ATOM 726 C CA . TYR A 1 88 ? -18.469 1.340 -4.046 1.00 96.00 88 TYR A CA 1
ATOM 727 C C . TYR A 1 88 ? -17.309 0.395 -3.676 1.00 96.00 88 TYR A C 1
ATOM 729 O O . TYR A 1 88 ? -17.448 -0.426 -2.761 1.00 96.00 88 TYR A O 1
ATOM 737 N N . PRO A 1 89 ? -16.165 0.472 -4.381 1.00 94.38 89 PRO A N 1
ATOM 738 C CA . PRO A 1 89 ? -15.103 -0.509 -4.242 1.00 94.38 89 PRO A CA 1
ATOM 739 C C . PRO A 1 89 ? -14.502 -0.467 -2.841 1.00 94.38 89 PRO A C 1
ATOM 741 O O . PRO A 1 89 ? -14.137 0.585 -2.310 1.00 94.38 89 PRO A O 1
ATOM 744 N N . LYS A 1 90 ? -14.377 -1.653 -2.247 1.00 96.50 90 LYS A N 1
ATOM 745 C CA . LYS A 1 90 ? -13.763 -1.812 -0.936 1.00 96.50 90 LYS A CA 1
ATOM 746 C C . LYS A 1 90 ? -12.253 -1.568 -1.035 1.00 96.50 90 LYS A C 1
ATOM 748 O O . LYS A 1 90 ? -11.596 -2.281 -1.797 1.00 96.50 90 LYS A O 1
ATOM 753 N N . PRO A 1 91 ? -11.688 -0.611 -0.275 1.00 96.69 91 PRO A N 1
ATOM 754 C CA . PRO A 1 91 ? -10.260 -0.317 -0.336 1.00 96.69 91 PRO A CA 1
ATOM 755 C C . PRO A 1 91 ? -9.430 -1.511 0.137 1.00 96.69 91 PRO A C 1
ATOM 757 O O . PRO A 1 91 ? -9.921 -2.326 0.931 1.00 96.69 91 PRO A O 1
ATOM 760 N N . TYR A 1 92 ? -8.174 -1.596 -0.309 1.00 97.00 92 TYR A N 1
ATOM 761 C CA . TYR A 1 92 ? -7.261 -2.696 0.023 1.00 97.00 92 TYR A CA 1
ATOM 762 C C . TYR A 1 92 ? -7.216 -2.978 1.527 1.00 97.00 92 TYR A C 1
ATOM 764 O O . TYR A 1 92 ? -7.434 -4.110 1.956 1.00 97.00 92 TYR A O 1
ATOM 772 N N . CYS A 1 93 ? -7.060 -1.931 2.341 1.00 96.69 93 CYS A N 1
ATOM 773 C CA . CYS A 1 93 ? -6.980 -2.036 3.798 1.00 96.69 93 CYS A CA 1
ATOM 774 C C . CYS A 1 93 ? -8.238 -2.630 4.464 1.00 96.69 93 CYS A C 1
ATOM 776 O O . CYS A 1 93 ? -8.165 -3.107 5.590 1.00 96.69 93 CYS A O 1
ATOM 778 N N . LEU A 1 94 ? -9.397 -2.632 3.794 1.00 97.62 94 LEU A N 1
ATOM 779 C CA . LEU A 1 94 ? -10.637 -3.255 4.284 1.00 97.62 94 LEU A CA 1
ATOM 780 C C . LEU A 1 94 ? -10.963 -4.592 3.597 1.00 97.62 94 LEU A C 1
ATOM 782 O O . LEU A 1 94 ? -11.894 -5.286 4.028 1.00 97.62 94 LEU A O 1
ATOM 786 N N . ARG A 1 95 ? -10.244 -4.942 2.523 1.00 97.38 95 ARG A N 1
ATOM 787 C CA . ARG A 1 95 ? -10.249 -6.281 1.911 1.00 97.38 95 ARG A CA 1
ATOM 788 C C . ARG A 1 95 ? -9.273 -7.220 2.615 1.00 97.38 95 ARG A C 1
ATOM 790 O O . ARG A 1 95 ? -9.623 -8.376 2.818 1.00 97.38 95 ARG A O 1
ATOM 797 N N . TYR A 1 96 ? -8.120 -6.698 3.030 1.00 97.19 96 TYR A N 1
ATOM 798 C CA . TYR A 1 96 ? -7.077 -7.403 3.779 1.00 97.19 96 TYR A CA 1
ATOM 799 C C . TYR A 1 96 ? -6.826 -6.667 5.105 1.00 97.19 96 TYR A C 1
ATOM 801 O O . TYR A 1 96 ? -5.891 -5.873 5.203 1.00 97.19 96 TYR A O 1
ATOM 809 N N . PRO A 1 97 ? -7.727 -6.818 6.092 1.00 97.56 97 PRO A N 1
ATOM 810 C CA . PRO A 1 97 ? -7.743 -5.976 7.285 1.00 97.56 97 PRO A CA 1
ATOM 811 C C . PRO A 1 97 ? -6.678 -6.291 8.337 1.00 97.56 97 PRO A C 1
ATOM 813 O O . PRO A 1 97 ? -6.527 -5.479 9.251 1.00 97.56 97 PRO A O 1
ATOM 816 N N . THR A 1 98 ? -5.972 -7.416 8.239 1.00 95.81 98 THR A N 1
ATOM 817 C CA . THR A 1 98 ? -4.885 -7.813 9.152 1.00 95.81 98 THR A CA 1
ATOM 818 C C . THR A 1 98 ? -3.591 -8.080 8.383 1.00 95.81 98 THR A C 1
ATOM 820 O O . THR A 1 98 ? -3.617 -8.310 7.168 1.00 95.81 98 THR A O 1
ATOM 823 N N . LEU A 1 99 ? -2.442 -8.106 9.072 1.00 92.31 99 LEU A N 1
ATOM 824 C CA . LEU A 1 99 ? -1.186 -8.482 8.412 1.00 92.31 99 LEU A CA 1
ATOM 825 C C . LEU A 1 99 ? -1.225 -9.939 7.937 1.00 92.31 99 LEU A C 1
ATOM 827 O O . LEU A 1 99 ? -0.621 -10.269 6.916 1.00 92.31 99 LEU A O 1
ATOM 831 N N . GLN A 1 100 ? -1.940 -10.810 8.654 1.00 93.06 100 GLN A N 1
ATOM 832 C CA . GLN A 1 100 ? -2.148 -12.193 8.235 1.00 93.06 100 GLN A CA 1
ATOM 833 C C . GLN A 1 100 ? -2.874 -12.273 6.882 1.00 93.06 100 GLN A C 1
ATOM 835 O O . GLN A 1 100 ? -2.428 -13.013 6.002 1.00 93.06 100 GLN A O 1
ATOM 840 N N . ASP A 1 101 ? -3.921 -11.470 6.674 1.00 95.44 101 ASP A N 1
ATOM 841 C CA . ASP A 1 101 ? -4.630 -11.398 5.388 1.00 95.44 101 ASP A CA 1
ATOM 842 C C . ASP A 1 101 ? -3.708 -10.917 4.262 1.00 95.44 101 ASP A C 1
ATOM 844 O O . ASP A 1 101 ? -3.728 -11.465 3.158 1.00 95.44 101 ASP A O 1
ATOM 848 N N . VAL A 1 102 ? -2.864 -9.920 4.549 1.00 94.19 102 VAL A N 1
ATOM 849 C CA . VAL A 1 102 ? -1.866 -9.404 3.599 1.00 94.19 102 VAL A CA 1
ATOM 850 C C . VAL A 1 102 ? -0.854 -10.490 3.238 1.00 94.19 102 VAL A C 1
ATOM 852 O O . VAL A 1 102 ? -0.594 -10.707 2.058 1.00 94.19 102 VAL A O 1
ATOM 855 N N . ARG A 1 103 ? -0.317 -11.223 4.221 1.00 91.75 103 ARG A N 1
ATOM 856 C CA . ARG A 1 103 ? 0.621 -12.336 3.981 1.00 91.75 103 ARG A CA 1
ATOM 857 C C . ARG A 1 103 ? -0.021 -13.440 3.138 1.00 91.75 103 ARG A C 1
ATOM 859 O O . ARG A 1 103 ? 0.590 -13.896 2.173 1.00 91.75 103 ARG A O 1
ATOM 866 N N . ALA A 1 104 ? -1.255 -13.831 3.458 1.00 91.12 104 ALA A N 1
ATOM 867 C CA . ALA A 1 104 ? -1.997 -14.834 2.696 1.00 91.12 104 ALA A CA 1
ATOM 868 C C . ALA A 1 104 ? -2.252 -14.375 1.250 1.00 91.12 104 ALA A C 1
ATOM 870 O O . ALA A 1 104 ? -2.074 -15.147 0.305 1.00 91.12 104 ALA A O 1
ATOM 871 N N . ARG A 1 105 ? -2.605 -13.098 1.063 1.00 91.88 105 ARG A N 1
ATOM 872 C CA . ARG A 1 105 ? -2.757 -12.488 -0.262 1.00 91.88 105 ARG A CA 1
ATOM 873 C C . ARG A 1 105 ? -1.444 -12.488 -1.038 1.00 91.88 105 ARG A C 1
ATOM 875 O O . ARG A 1 105 ? -1.457 -12.877 -2.203 1.00 91.88 105 ARG A O 1
ATOM 882 N N . SER A 1 106 ? -0.337 -12.098 -0.416 1.00 89.50 106 SER A N 1
ATOM 883 C CA . SER A 1 106 ? 0.982 -12.091 -1.055 1.00 89.50 106 SER A CA 1
ATOM 884 C C . SER A 1 106 ? 1.402 -13.489 -1.505 1.00 89.50 106 SER 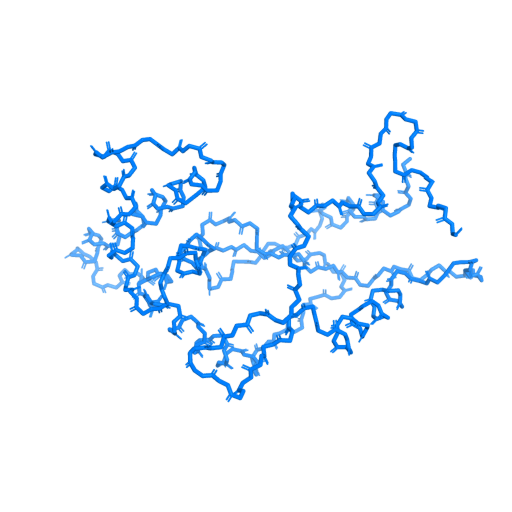A C 1
ATOM 886 O O . SER A 1 106 ? 1.800 -13.652 -2.654 1.00 89.50 106 SER A O 1
ATOM 888 N N . ALA A 1 107 ? 1.224 -14.509 -0.659 1.00 89.31 107 ALA A N 1
ATOM 889 C CA . ALA A 1 107 ? 1.505 -15.900 -1.025 1.00 89.31 107 ALA A CA 1
ATOM 890 C C . ALA A 1 107 ? 0.647 -16.367 -2.216 1.00 89.31 107 ALA A C 1
ATOM 892 O O . ALA A 1 107 ? 1.132 -17.012 -3.142 1.00 89.31 107 ALA A O 1
ATOM 893 N N . HIS A 1 108 ? -0.633 -15.985 -2.245 1.00 88.19 108 HIS A N 1
ATOM 894 C CA . HIS A 1 108 ? -1.519 -16.286 -3.374 1.00 88.19 108 HIS A CA 1
ATOM 895 C C . HIS A 1 108 ? -1.101 -15.582 -4.678 1.00 88.19 108 HIS A C 1
ATOM 897 O O . HIS A 1 108 ? -1.315 -16.115 -5.770 1.00 88.19 108 HIS A O 1
ATOM 903 N N . LEU A 1 109 ? -0.521 -14.383 -4.580 1.00 86.81 109 LEU A N 1
ATOM 904 C CA . LEU A 1 109 ? -0.052 -13.603 -5.727 1.00 86.81 109 LEU A CA 1
ATOM 905 C C . LEU A 1 109 ? 1.328 -14.027 -6.237 1.00 86.81 109 LEU A C 1
ATOM 907 O O . LEU A 1 109 ? 1.635 -13.725 -7.384 1.00 86.81 109 LEU A O 1
ATOM 911 N N . GLU A 1 110 ? 2.126 -14.750 -5.450 1.00 83.75 110 GLU A N 1
ATOM 912 C CA . GLU A 1 110 ? 3.486 -15.162 -5.829 1.00 83.75 110 GLU A CA 1
ATOM 913 C C . GLU A 1 110 ? 3.511 -15.923 -7.165 1.00 83.75 110 GLU A C 1
ATOM 915 O O . GLU A 1 110 ? 4.278 -15.601 -8.069 1.00 83.75 110 GLU A O 1
ATOM 920 N N . SER A 1 111 ? 2.586 -16.869 -7.347 1.00 79.56 111 SER A N 1
ATOM 921 C CA . SER A 1 111 ? 2.429 -17.624 -8.604 1.00 79.56 111 SER A CA 1
ATOM 922 C C . SER A 1 111 ? 1.874 -16.801 -9.779 1.00 79.56 111 SER A C 1
ATOM 924 O O . SER A 1 111 ? 1.755 -17.312 -10.892 1.00 79.56 111 SER A O 1
ATOM 926 N N . ARG A 1 112 ? 1.495 -15.543 -9.534 1.00 83.31 112 ARG A N 1
ATOM 927 C CA . ARG A 1 112 ? 0.835 -14.629 -10.480 1.00 83.31 112 ARG A CA 1
ATOM 928 C C . ARG A 1 112 ? 1.665 -13.379 -10.761 1.00 83.31 112 ARG A C 1
ATOM 930 O O . ARG A 1 112 ? 1.148 -12.435 -11.356 1.00 83.31 112 ARG A O 1
ATOM 937 N N . CYS A 1 113 ? 2.922 -13.358 -10.323 1.00 81.56 113 CYS A N 1
ATOM 938 C CA . CYS A 1 113 ? 3.854 -12.296 -10.663 1.00 81.56 113 CYS A CA 1
ATOM 939 C C . CYS A 1 113 ? 3.978 -12.180 -12.186 1.00 81.56 113 CYS A C 1
ATOM 941 O O . CYS A 1 113 ? 4.128 -13.176 -12.895 1.00 81.56 113 CYS A O 1
ATOM 943 N N . MET A 1 114 ? 3.912 -10.949 -12.679 1.00 81.75 114 MET A N 1
ATOM 944 C CA . MET A 1 114 ? 4.117 -10.637 -14.086 1.00 81.75 114 MET A CA 1
ATOM 945 C C . MET A 1 114 ? 5.529 -10.097 -14.270 1.00 81.75 114 MET A C 1
ATOM 947 O O . MET A 1 114 ? 6.019 -9.328 -13.443 1.00 81.75 114 MET A O 1
ATOM 951 N N . VAL A 1 115 ? 6.177 -10.504 -15.358 1.00 83.44 115 VAL A N 1
ATOM 952 C CA . VAL A 1 115 ? 7.435 -9.890 -15.779 1.00 83.44 115 VAL A CA 1
ATOM 953 C C . VAL A 1 115 ? 7.106 -8.482 -16.270 1.00 83.44 115 VAL A C 1
ATOM 955 O O . VAL A 1 115 ? 6.178 -8.305 -17.060 1.00 83.44 115 VAL A O 1
ATOM 958 N N . LEU A 1 116 ? 7.815 -7.490 -15.736 1.00 84.00 116 LEU A N 1
ATOM 959 C CA . LEU A 1 116 ? 7.689 -6.106 -16.179 1.00 84.00 116 LEU A CA 1
ATOM 960 C C . LEU A 1 116 ? 8.369 -5.932 -17.539 1.00 84.00 116 LEU A C 1
ATOM 962 O O . LEU A 1 116 ? 9.239 -6.720 -17.902 1.00 84.00 116 LEU A O 1
ATOM 966 N N . ASP A 1 117 ? 7.954 -4.900 -18.263 1.00 79.38 117 ASP A N 1
ATOM 967 C CA . ASP A 1 117 ? 8.532 -4.516 -19.549 1.00 79.38 117 ASP A CA 1
ATOM 968 C C . ASP A 1 117 ? 10.060 -4.330 -19.433 1.00 79.38 117 ASP A C 1
ATOM 970 O O . ASP A 1 117 ? 10.548 -3.725 -18.473 1.00 79.38 117 ASP A O 1
ATOM 974 N N . ASP A 1 118 ? 10.810 -4.898 -20.378 1.00 83.62 118 ASP A N 1
ATOM 975 C CA . ASP A 1 118 ? 12.274 -4.875 -20.422 1.00 83.62 118 ASP A CA 1
ATOM 976 C C . ASP A 1 118 ? 12.843 -3.749 -21.300 1.00 83.62 118 ASP A C 1
ATOM 978 O O . ASP A 1 118 ? 14.064 -3.600 -21.390 1.00 83.62 118 ASP A O 1
ATOM 982 N N . GLU A 1 119 ? 11.986 -2.909 -21.878 1.00 85.25 119 GLU A N 1
ATOM 983 C CA . GLU A 1 119 ? 12.343 -1.718 -22.649 1.00 85.25 119 GLU A CA 1
ATOM 984 C C . GLU A 1 119 ? 12.074 -0.416 -21.873 1.00 85.25 119 GLU A C 1
ATOM 986 O O . GLU A 1 119 ? 12.719 0.606 -22.133 1.00 85.25 119 GLU A O 1
ATOM 991 N N . GLN A 1 120 ? 11.152 -0.432 -20.902 1.00 88.56 120 GLN A N 1
ATOM 992 C CA . GLN A 1 120 ? 10.667 0.775 -20.220 1.00 88.56 120 GLN A CA 1
ATOM 993 C C . GLN A 1 120 ? 10.833 0.740 -18.697 1.00 88.56 120 GLN A C 1
ATOM 995 O O . GLN A 1 120 ? 10.779 -0.300 -18.048 1.00 88.56 120 GLN A O 1
ATOM 1000 N N . MET A 1 121 ? 10.994 1.924 -18.092 1.00 93.56 121 MET A N 1
ATOM 1001 C CA . MET A 1 121 ? 10.875 2.066 -16.640 1.00 93.56 121 MET A CA 1
ATOM 1002 C C . MET A 1 1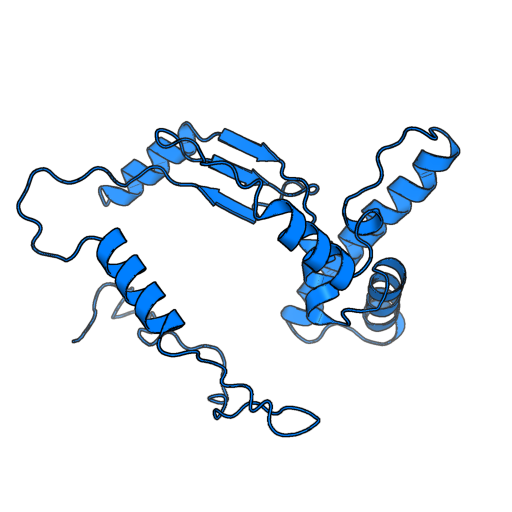21 ? 9.404 1.957 -16.240 1.00 93.56 121 MET A C 1
ATOM 1004 O O . MET A 1 121 ? 8.569 2.714 -16.734 1.00 93.56 121 MET A O 1
ATOM 1008 N N . VAL A 1 122 ? 9.108 1.071 -15.293 1.00 94.06 122 VAL A N 1
ATOM 1009 C CA . VAL A 1 122 ? 7.768 0.909 -14.723 1.00 94.06 122 VAL A CA 1
ATOM 1010 C C . VAL A 1 122 ? 7.762 1.429 -13.291 1.00 94.06 122 VAL A C 1
ATOM 1012 O O . VAL A 1 122 ? 8.497 0.928 -12.441 1.00 94.06 122 VAL A O 1
ATOM 1015 N N . ILE A 1 123 ? 6.925 2.420 -13.001 1.00 94.19 123 ILE A N 1
ATOM 1016 C CA . ILE A 1 123 ? 6.736 2.973 -11.657 1.00 94.19 123 ILE A CA 1
ATOM 1017 C C . ILE A 1 123 ? 5.479 2.342 -11.059 1.00 94.19 123 ILE A C 1
ATOM 1019 O O . ILE A 1 123 ? 4.374 2.552 -11.554 1.00 94.19 123 ILE A O 1
ATOM 1023 N N . LEU A 1 124 ? 5.640 1.565 -9.990 1.00 94.38 124 LEU A N 1
ATOM 1024 C CA . LEU A 1 124 ? 4.532 0.924 -9.289 1.00 94.38 124 LEU A CA 1
ATOM 1025 C C . LEU A 1 124 ? 3.996 1.866 -8.212 1.00 94.38 124 LEU A C 1
ATOM 1027 O O . LEU A 1 124 ? 4.735 2.259 -7.305 1.00 94.38 124 LEU A O 1
ATOM 1031 N N . LEU A 1 125 ? 2.714 2.204 -8.301 1.00 96.44 125 LEU A N 1
ATOM 1032 C CA . LEU A 1 125 ? 2.013 3.099 -7.384 1.00 96.44 125 LEU A CA 1
ATOM 1033 C C . LEU A 1 125 ? 0.975 2.323 -6.570 1.00 96.44 125 LEU A C 1
ATOM 1035 O O . LEU A 1 125 ? 0.272 1.484 -7.118 1.00 96.44 125 LEU A O 1
ATOM 1039 N N . ASP A 1 126 ? 0.844 2.592 -5.277 1.00 95.12 126 ASP A N 1
ATOM 1040 C CA . ASP A 1 126 ? -0.223 2.005 -4.456 1.00 95.12 126 ASP A CA 1
ATOM 1041 C C . ASP A 1 126 ? -1.588 2.694 -4.691 1.00 95.12 126 ASP A C 1
ATOM 1043 O O . ASP A 1 126 ? -1.704 3.665 -5.445 1.00 95.12 126 ASP A O 1
ATOM 1047 N N . GLU A 1 127 ? -2.641 2.245 -3.999 1.00 93.06 127 GLU A N 1
ATOM 1048 C CA . GLU A 1 127 ? -3.977 2.870 -4.056 1.00 93.06 127 GLU A CA 1
ATOM 1049 C C . GLU A 1 127 ? -4.001 4.354 -3.609 1.00 93.06 127 GLU A C 1
ATOM 1051 O O . GLU A 1 127 ? -5.019 5.033 -3.773 1.00 93.06 127 GLU A O 1
ATOM 1056 N N . ASN A 1 128 ? -2.929 4.861 -2.992 1.00 89.62 128 ASN A N 1
ATOM 1057 C CA . ASN A 1 128 ? -2.760 6.253 -2.572 1.00 89.62 128 ASN A CA 1
ATOM 1058 C C . ASN A 1 128 ? -1.842 7.050 -3.519 1.00 89.62 128 ASN A C 1
ATOM 1060 O O . ASN A 1 128 ? -1.477 8.176 -3.175 1.00 89.62 128 ASN A O 1
ATOM 1064 N N . TRP A 1 129 ? -1.496 6.501 -4.691 1.00 93.00 129 TRP A N 1
ATOM 1065 C CA . TRP A 1 129 ? -0.555 7.088 -5.656 1.00 93.00 129 TRP A CA 1
ATOM 1066 C C . TRP A 1 129 ? 0.869 7.250 -5.105 1.00 93.00 129 TRP A C 1
ATOM 1068 O O . TRP A 1 129 ? 1.616 8.135 -5.524 1.00 93.00 129 TRP A O 1
ATOM 1078 N N . ILE A 1 130 ? 1.261 6.402 -4.152 1.00 92.88 130 ILE A N 1
ATOM 1079 C CA . ILE A 1 130 ? 2.604 6.400 -3.570 1.00 92.88 130 ILE A CA 1
ATOM 1080 C C . ILE A 1 130 ? 3.456 5.368 -4.294 1.00 92.88 130 ILE A C 1
ATOM 1082 O O . ILE A 1 130 ? 3.050 4.219 -4.442 1.00 92.88 130 ILE A O 1
ATOM 1086 N N . CYS A 1 131 ? 4.663 5.763 -4.699 1.00 93.94 131 CYS A N 1
ATOM 1087 C CA . CYS A 1 131 ? 5.626 4.845 -5.297 1.00 93.94 131 CYS A CA 1
ATOM 1088 C C . CYS A 1 131 ? 6.033 3.752 -4.298 1.00 93.94 131 CYS A C 1
ATOM 1090 O O . CYS A 1 131 ? 6.603 4.039 -3.243 1.00 93.94 131 CYS A O 1
ATOM 1092 N N . VAL A 1 132 ? 5.739 2.500 -4.652 1.00 92.31 132 VAL A N 1
ATOM 1093 C CA . VAL A 1 132 ? 6.059 1.292 -3.873 1.00 92.31 132 VAL A CA 1
ATOM 1094 C C . VAL A 1 132 ? 7.115 0.417 -4.540 1.00 92.31 132 VAL A C 1
ATOM 1096 O O . VAL A 1 132 ? 7.646 -0.495 -3.910 1.00 92.31 132 VAL A O 1
ATOM 1099 N N . GLY A 1 133 ? 7.458 0.700 -5.796 1.00 90.00 133 GLY A N 1
ATOM 1100 C CA . GLY A 1 133 ? 8.500 -0.016 -6.516 1.00 90.00 133 GLY A CA 1
ATOM 1101 C C . GLY A 1 133 ? 8.819 0.629 -7.856 1.00 90.00 133 GLY A C 1
ATOM 1102 O O . GLY A 1 133 ? 7.999 1.341 -8.428 1.00 90.00 133 GLY A O 1
ATOM 1103 N N . ILE A 1 134 ? 10.026 0.370 -8.355 1.00 91.12 134 ILE A N 1
ATOM 1104 C CA . ILE A 1 134 ? 10.461 0.796 -9.686 1.00 91.12 134 ILE A CA 1
ATOM 1105 C C . ILE A 1 134 ? 11.068 -0.419 -10.384 1.00 91.12 134 ILE A C 1
ATOM 1107 O O . ILE A 1 134 ? 12.046 -0.991 -9.898 1.00 91.12 134 ILE A O 1
ATOM 1111 N N . GLY A 1 135 ? 10.481 -0.806 -11.513 1.00 89.94 135 GLY A N 1
ATOM 1112 C CA . GLY A 1 135 ? 11.071 -1.727 -12.475 1.00 89.94 135 GLY A CA 1
ATOM 1113 C C . GLY A 1 135 ? 11.951 -0.948 -13.442 1.00 89.94 135 GLY A C 1
ATOM 1114 O O . GLY A 1 135 ? 11.508 0.044 -14.019 1.00 89.94 135 GLY A O 1
ATOM 1115 N N . LEU A 1 136 ? 13.202 -1.375 -13.594 1.00 89.19 136 LEU A N 1
ATOM 1116 C CA . LEU A 1 136 ? 14.118 -0.821 -14.584 1.00 89.19 136 LEU A CA 1
ATOM 1117 C C . LEU A 1 136 ? 14.394 -1.876 -15.655 1.00 89.19 136 LEU A C 1
ATOM 1119 O O . LEU A 1 136 ? 14.619 -3.034 -15.291 1.00 89.19 136 LEU A O 1
ATOM 1123 N N . PRO A 1 137 ? 14.453 -1.478 -16.934 1.00 86.56 137 PRO A N 1
ATOM 1124 C CA . PRO A 1 137 ? 14.943 -2.358 -17.975 1.00 86.56 137 PRO A CA 1
ATOM 1125 C C . PRO A 1 137 ? 16.431 -2.671 -17.731 1.00 86.56 137 PRO A C 1
ATOM 1127 O O . PRO A 1 137 ? 17.120 -1.897 -17.046 1.00 86.56 137 PRO A O 1
ATOM 1130 N N . PRO A 1 138 ? 16.954 -3.787 -18.270 1.00 81.50 138 PRO A N 1
ATOM 1131 C CA . PRO A 1 138 ? 18.360 -4.146 -18.131 1.00 81.50 138 PRO A CA 1
ATOM 1132 C C . PRO A 1 138 ? 19.278 -2.994 -18.543 1.00 81.50 138 PRO A C 1
ATOM 1134 O O . PRO A 1 138 ? 19.041 -2.306 -19.542 1.00 81.50 138 PRO A O 1
ATOM 1137 N N . PHE A 1 139 ? 20.344 -2.762 -17.774 1.00 76.50 139 PHE A N 1
ATOM 1138 C CA . PHE A 1 139 ? 21.270 -1.690 -18.124 1.00 76.50 139 PHE A CA 1
ATOM 1139 C C . PHE A 1 139 ? 21.998 -2.058 -19.426 1.00 76.50 139 PHE A C 1
ATOM 1141 O O . PHE A 1 139 ? 22.535 -3.165 -19.515 1.00 76.50 139 PHE A O 1
ATOM 1148 N N . PRO A 1 140 ? 22.094 -1.155 -20.423 1.00 73.94 140 PRO A N 1
ATOM 1149 C CA . PRO A 1 140 ? 22.759 -1.471 -21.679 1.00 73.94 140 PRO A CA 1
ATOM 1150 C C . PRO A 1 140 ? 24.198 -1.934 -21.435 1.00 73.94 140 PRO A C 1
ATOM 1152 O O . PRO A 1 140 ? 25.022 -1.190 -20.893 1.00 73.94 140 PRO A O 1
ATOM 1155 N N . THR A 1 141 ? 24.523 -3.160 -21.848 1.00 68.75 141 THR A N 1
ATOM 1156 C CA . THR A 1 141 ? 25.896 -3.667 -21.780 1.00 68.75 141 THR A CA 1
ATOM 1157 C C . THR A 1 141 ? 26.811 -2.789 -22.624 1.00 68.75 141 THR A C 1
ATOM 1159 O O . THR A 1 141 ? 26.634 -2.647 -23.835 1.00 68.75 141 THR A O 1
ATOM 1162 N N . SER A 1 142 ? 27.827 -2.210 -21.988 1.00 60.97 142 SER A N 1
ATOM 1163 C CA . SER A 1 142 ? 28.908 -1.528 -22.688 1.00 60.97 142 SER A CA 1
ATOM 1164 C C . SER A 1 142 ? 29.658 -2.535 -23.565 1.00 60.97 142 SER A C 1
ATOM 1166 O O . SER A 1 142 ? 30.167 -3.520 -23.038 1.00 60.97 142 SER A O 1
ATOM 1168 N N . GLN A 1 143 ? 29.794 -2.279 -24.869 1.00 57.56 143 GLN A N 1
ATOM 1169 C CA . GLN A 1 143 ? 30.533 -3.146 -25.807 1.00 57.56 143 GLN A CA 1
ATOM 1170 C C . GLN A 1 143 ? 32.067 -3.200 -25.590 1.00 57.56 143 GLN A C 1
ATOM 1172 O O . GLN A 1 143 ? 32.805 -3.630 -26.471 1.00 57.56 143 GLN A O 1
ATOM 1177 N N . GLY A 1 144 ? 32.582 -2.745 -24.446 1.00 60.38 144 GLY A N 1
ATOM 1178 C CA . GLY A 1 144 ? 34.009 -2.796 -24.116 1.00 60.38 144 GLY A CA 1
ATOM 1179 C C . GLY A 1 144 ? 34.302 -3.825 -23.029 1.00 60.38 144 GLY A C 1
ATOM 1180 O O . GLY A 1 144 ? 33.407 -4.174 -22.269 1.00 60.38 144 GLY A O 1
ATOM 1181 N N . ASN A 1 145 ? 35.561 -4.263 -22.917 1.00 58.94 145 ASN A N 1
ATOM 1182 C CA . ASN A 1 145 ? 36.037 -5.067 -21.786 1.00 58.94 145 ASN A CA 1
ATOM 1183 C C . ASN A 1 145 ? 35.868 -4.263 -20.484 1.00 58.94 145 ASN A C 1
ATOM 1185 O O . ASN A 1 145 ? 36.608 -3.295 -20.275 1.00 58.94 145 ASN A O 1
ATOM 1189 N N . PRO A 1 146 ? 34.904 -4.604 -19.613 1.00 61.00 146 PRO A N 1
ATOM 1190 C CA . PRO A 1 146 ? 34.652 -3.810 -18.427 1.00 61.00 146 PRO A CA 1
ATOM 1191 C C . PRO A 1 146 ? 35.772 -4.051 -17.409 1.00 61.00 146 PRO A C 1
ATOM 1193 O O . PRO A 1 146 ? 36.065 -5.182 -17.034 1.00 61.00 146 PRO A O 1
ATOM 1196 N N . VAL A 1 147 ? 36.397 -2.970 -16.934 1.00 66.69 147 VAL A N 1
ATOM 1197 C CA . VAL A 1 147 ? 37.418 -3.010 -15.864 1.00 66.69 147 VAL A CA 1
ATOM 1198 C C . VAL A 1 147 ? 36.800 -3.408 -14.512 1.00 66.69 147 VAL A C 1
ATOM 1200 O O . VAL A 1 147 ? 37.495 -3.839 -13.596 1.00 66.69 147 VAL A O 1
ATOM 1203 N N . HIS A 1 148 ? 35.479 -3.271 -14.375 1.00 62.84 148 HIS A N 1
ATOM 1204 C CA . HIS A 1 148 ? 34.742 -3.526 -13.144 1.00 62.84 148 HIS A CA 1
ATOM 1205 C C . HIS A 1 148 ? 33.652 -4.578 -13.351 1.00 62.84 148 HIS A C 1
ATOM 1207 O O . HIS A 1 148 ? 32.990 -4.595 -14.386 1.00 62.84 148 HIS A O 1
ATOM 1213 N N . ILE A 1 149 ? 33.417 -5.397 -12.320 1.00 68.69 149 ILE A N 1
ATOM 1214 C CA . ILE A 1 149 ? 32.266 -6.306 -12.247 1.00 68.69 149 ILE A CA 1
ATOM 1215 C C . ILE A 1 149 ? 30.983 -5.500 -12.471 1.00 68.69 149 ILE A C 1
ATOM 1217 O O . ILE A 1 149 ? 30.795 -4.446 -11.840 1.00 68.69 149 ILE A O 1
ATOM 1221 N N . SER A 1 150 ? 30.119 -6.010 -13.355 1.00 68.75 150 SER A N 1
ATOM 1222 C CA . SER A 1 150 ? 28.835 -5.393 -13.688 1.00 68.75 150 SER A CA 1
ATOM 1223 C C . SER A 1 150 ? 27.987 -5.161 -12.428 1.00 68.75 150 SER A C 1
ATOM 1225 O O . SER A 1 150 ? 28.126 -5.853 -11.413 1.00 68.75 150 SER A O 1
ATOM 1227 N N . HIS A 1 151 ? 27.104 -4.165 -12.471 1.00 67.38 151 HIS A N 1
ATOM 1228 C CA . HIS A 1 151 ? 26.216 -3.873 -11.345 1.00 67.38 151 HIS A CA 1
ATOM 1229 C C . HIS A 1 151 ? 25.293 -5.055 -11.019 1.00 67.38 151 HIS A C 1
ATOM 1231 O O . HIS A 1 151 ? 25.098 -5.355 -9.844 1.00 67.38 151 HIS A O 1
ATOM 1237 N N . GLU A 1 152 ? 24.805 -5.760 -12.040 1.00 66.38 152 GLU A N 1
ATOM 1238 C CA . GLU A 1 152 ? 23.939 -6.934 -11.904 1.00 66.38 152 GLU A CA 1
ATOM 1239 C C . GLU A 1 152 ? 24.667 -8.108 -11.252 1.00 66.38 152 GLU A C 1
ATOM 1241 O O . GLU A 1 152 ? 24.167 -8.680 -10.286 1.00 66.38 152 GLU A O 1
ATOM 1246 N N . THR A 1 153 ? 25.886 -8.421 -11.706 1.00 75.06 153 THR A N 1
ATOM 1247 C CA . THR A 1 153 ? 26.703 -9.487 -11.107 1.00 75.06 153 THR A CA 1
ATOM 1248 C C . THR A 1 153 ? 26.969 -9.194 -9.632 1.00 75.06 153 THR A C 1
ATOM 1250 O O . THR A 1 153 ? 26.801 -10.071 -8.791 1.00 75.06 153 THR A O 1
ATOM 1253 N N . ARG A 1 154 ? 27.291 -7.941 -9.295 1.00 75.12 154 ARG A N 1
ATOM 1254 C CA . ARG A 1 154 ? 27.535 -7.523 -7.908 1.00 75.12 154 ARG A CA 1
ATOM 1255 C C . ARG A 1 154 ? 26.277 -7.582 -7.043 1.00 75.12 154 ARG A C 1
ATOM 1257 O O . ARG A 1 154 ? 26.355 -7.994 -5.889 1.00 75.12 154 ARG A O 1
ATOM 1264 N N . ALA A 1 155 ? 25.132 -7.158 -7.577 1.00 70.81 155 ALA A N 1
ATOM 1265 C CA . ALA A 1 155 ? 23.851 -7.241 -6.881 1.00 70.81 155 ALA A CA 1
ATOM 1266 C C . ALA A 1 155 ? 23.456 -8.703 -6.631 1.00 70.81 155 ALA A C 1
ATOM 1268 O O . ALA A 1 155 ? 23.056 -9.043 -5.520 1.00 70.81 155 ALA A O 1
ATOM 1269 N N . LEU A 1 156 ? 23.646 -9.576 -7.624 1.00 76.69 156 LEU A N 1
ATOM 1270 C CA . LEU A 1 156 ? 23.384 -11.008 -7.511 1.00 76.69 156 LEU A CA 1
ATOM 1271 C C . LEU A 1 156 ? 24.309 -11.685 -6.494 1.00 76.69 156 LEU A C 1
ATOM 1273 O O . LEU A 1 156 ? 23.843 -12.480 -5.683 1.00 76.69 156 LEU A O 1
ATOM 1277 N N . GLU A 1 157 ? 25.606 -11.377 -6.514 1.00 81.00 157 GLU A N 1
ATOM 1278 C CA . GLU A 1 157 ? 26.560 -11.875 -5.517 1.00 81.00 157 GLU A CA 1
ATOM 1279 C C . GLU A 1 157 ? 26.194 -11.410 -4.107 1.00 81.00 157 GLU A C 1
ATOM 1281 O O . GLU A 1 157 ? 26.193 -12.216 -3.181 1.00 81.00 157 GLU A O 1
ATOM 1286 N N . CYS A 1 158 ? 25.811 -10.142 -3.948 1.00 71.00 158 CYS A N 1
ATOM 1287 C CA . CYS A 1 158 ? 25.377 -9.600 -2.665 1.00 71.00 158 CYS A CA 1
ATOM 1288 C C . CYS A 1 158 ? 24.084 -10.262 -2.171 1.00 71.00 158 CYS A C 1
ATOM 1290 O O . CYS A 1 158 ? 24.011 -10.657 -1.012 1.00 71.00 158 CYS A O 1
ATOM 1292 N N . LEU A 1 159 ? 23.096 -10.461 -3.050 1.00 72.56 159 LEU A N 1
ATOM 1293 C CA . LEU A 1 159 ? 21.862 -11.174 -2.720 1.00 72.56 159 LEU A CA 1
ATOM 1294 C C . LEU A 1 159 ? 22.154 -12.619 -2.304 1.00 72.56 159 LEU A C 1
ATOM 1296 O O . LEU A 1 159 ? 21.636 -13.088 -1.294 1.00 72.56 159 LEU A O 1
ATOM 1300 N N . ARG A 1 160 ? 23.015 -13.320 -3.050 1.00 76.94 160 ARG A N 1
ATOM 1301 C CA . ARG A 1 160 ? 23.453 -14.680 -2.706 1.00 76.94 160 ARG A CA 1
ATOM 1302 C C . ARG A 1 160 ? 24.157 -14.717 -1.353 1.00 76.94 160 ARG A C 1
ATOM 1304 O O . ARG A 1 160 ? 23.881 -15.624 -0.576 1.00 76.94 160 ARG A O 1
ATOM 1311 N N . ASP A 1 161 ? 25.011 -13.740 -1.055 1.00 75.81 161 ASP A N 1
ATOM 1312 C CA . ASP A 1 161 ? 25.677 -13.629 0.246 1.00 75.81 161 ASP A CA 1
ATOM 1313 C C . ASP A 1 161 ? 24.672 -13.364 1.376 1.00 75.81 161 ASP A C 1
ATOM 1315 O O . ASP A 1 161 ? 24.735 -14.031 2.402 1.00 75.81 161 ASP A O 1
ATOM 1319 N N . MET A 1 162 ? 23.692 -12.475 1.170 1.00 65.88 162 MET A N 1
ATOM 1320 C CA . MET A 1 162 ? 22.615 -12.212 2.136 1.00 65.88 162 MET A CA 1
ATOM 1321 C C . MET A 1 162 ? 21.763 -13.456 2.413 1.00 65.88 162 MET A C 1
ATOM 1323 O O . MET A 1 162 ? 21.425 -13.729 3.563 1.00 65.88 162 MET A O 1
ATOM 1327 N N . VAL A 1 163 ? 21.434 -14.230 1.373 1.00 65.94 163 VAL A N 1
ATOM 1328 C CA . VAL A 1 163 ? 20.691 -15.494 1.505 1.00 65.94 163 VAL A CA 1
ATOM 1329 C C . VAL A 1 163 ? 21.537 -16.557 2.213 1.00 65.94 163 VAL A C 1
ATOM 1331 O O . VAL A 1 163 ? 21.027 -17.285 3.063 1.00 65.94 163 VAL A O 1
ATOM 1334 N N . ALA A 1 164 ? 22.832 -16.641 1.898 1.00 71.75 164 ALA A N 1
ATOM 1335 C CA . ALA A 1 164 ? 23.752 -17.597 2.513 1.00 71.75 164 ALA A CA 1
ATOM 1336 C C . ALA A 1 164 ? 24.119 -17.234 3.965 1.00 71.75 164 ALA A C 1
ATOM 1338 O O . ALA A 1 164 ? 24.425 -18.120 4.766 1.00 71.75 164 ALA A O 1
ATOM 1339 N N . LYS A 1 165 ? 24.087 -15.943 4.313 1.00 62.41 165 LYS A N 1
ATOM 1340 C CA . LYS A 1 165 ? 24.404 -15.393 5.637 1.00 62.41 165 LYS A CA 1
ATOM 1341 C C . LYS A 1 165 ? 23.202 -14.614 6.184 1.00 62.41 165 LYS A C 1
ATOM 1343 O O . LYS A 1 165 ? 23.244 -13.384 6.249 1.00 62.41 165 LYS A O 1
ATOM 1348 N N . PRO A 1 166 ? 22.129 -15.305 6.602 1.00 52.69 166 PRO A N 1
ATOM 1349 C CA . PRO A 1 166 ? 20.968 -14.637 7.169 1.00 52.69 166 PRO A CA 1
ATOM 1350 C C . PRO A 1 166 ? 21.375 -13.817 8.403 1.00 52.69 166 PRO A C 1
ATOM 1352 O O . PRO A 1 166 ? 21.920 -14.351 9.370 1.00 52.69 166 PRO A O 1
ATOM 1355 N N . VAL A 1 167 ? 21.093 -12.511 8.360 1.00 49.47 167 VAL A N 1
ATOM 1356 C CA . VAL A 1 167 ? 21.386 -11.534 9.430 1.00 49.47 167 VAL A CA 1
ATOM 1357 C C . VAL A 1 167 ? 20.589 -11.836 10.708 1.00 49.47 167 VAL A C 1
ATOM 1359 O O . VAL A 1 167 ? 21.013 -11.491 11.808 1.00 49.47 167 VAL A O 1
ATOM 1362 N N . CYS A 1 168 ? 19.474 -12.560 10.591 1.00 43.25 168 CYS A N 1
ATOM 1363 C CA . CYS A 1 168 ? 18.662 -13.007 11.717 1.00 43.25 168 CYS A CA 1
ATOM 1364 C C . CYS A 1 168 ? 18.604 -14.539 11.745 1.00 43.25 168 CYS A C 1
ATOM 1366 O O . CYS A 1 168 ? 17.738 -15.148 11.121 1.00 43.25 168 CYS A O 1
ATOM 1368 N N . LYS A 1 169 ? 19.509 -15.183 12.491 1.00 43.72 169 LYS A N 1
ATOM 1369 C CA . LYS A 1 169 ? 19.263 -16.551 12.965 1.00 43.72 169 LYS A CA 1
ATOM 1370 C C . LYS A 1 169 ? 18.243 -16.470 14.106 1.00 43.72 169 LYS A C 1
ATOM 1372 O O . LYS A 1 169 ? 18.566 -15.959 15.176 1.00 43.72 169 LYS A O 1
ATOM 1377 N N . LEU A 1 170 ? 17.018 -16.923 13.852 1.00 42.56 170 LEU A N 1
ATOM 1378 C CA . LEU A 1 170 ? 16.041 -17.255 14.890 1.00 42.56 170 LEU A CA 1
ATOM 1379 C C . LEU A 1 170 ? 16.387 -18.648 15.417 1.00 42.56 170 LEU A C 1
ATOM 1381 O O . LEU A 1 170 ? 16.443 -19.597 14.632 1.00 42.56 170 LEU A O 1
ATOM 1385 N N . ASP A 1 171 ? 16.640 -18.775 16.720 1.00 47.41 171 ASP A N 1
ATOM 1386 C CA . ASP A 1 171 ? 16.719 -20.092 17.350 1.00 47.41 171 ASP A CA 1
ATOM 1387 C C . ASP A 1 171 ? 15.294 -20.610 17.583 1.00 47.41 171 ASP A C 1
ATOM 1389 O O . ASP A 1 171 ? 14.566 -20.141 18.456 1.00 47.41 171 ASP A O 1
ATOM 1393 N N . VAL A 1 172 ? 14.881 -21.552 16.739 1.00 45.53 172 VAL A N 1
ATOM 1394 C CA . VAL A 1 172 ? 13.557 -22.194 16.766 1.00 45.53 172 VAL A CA 1
ATOM 1395 C C . VAL A 1 172 ? 13.459 -23.307 17.820 1.00 45.53 172 VAL A C 1
ATOM 1397 O O . VAL A 1 172 ? 12.405 -23.928 17.951 1.00 45.53 172 VAL A O 1
ATOM 1400 N N . GLY A 1 173 ? 14.531 -23.572 18.578 1.00 54.12 173 GLY A N 1
ATOM 1401 C CA . GLY A 1 173 ? 14.567 -24.590 19.632 1.00 54.12 173 GLY A CA 1
ATOM 1402 C C . GLY A 1 173 ? 13.965 -24.164 20.977 1.00 54.12 173 GLY A C 1
ATOM 1403 O O . GLY A 1 173 ? 13.834 -25.010 21.863 1.00 54.12 173 GLY A O 1
ATOM 1404 N N . GLN A 1 174 ? 13.597 -22.888 21.160 1.00 47.31 174 GLN A N 1
ATOM 1405 C CA . GLN A 1 174 ? 13.019 -22.369 22.408 1.00 47.31 174 GLN A CA 1
ATOM 1406 C C . GLN A 1 174 ? 11.826 -21.434 22.166 1.00 47.31 174 GLN A C 1
ATOM 1408 O O . GLN A 1 174 ? 11.800 -20.657 21.215 1.00 47.31 174 GLN A O 1
ATOM 1413 N N . LEU A 1 175 ? 10.835 -21.509 23.062 1.00 38.41 175 LEU A N 1
ATOM 1414 C CA . LEU A 1 175 ? 9.659 -20.638 23.098 1.00 38.41 175 LEU A CA 1
ATOM 1415 C C . LEU A 1 175 ? 9.726 -19.723 24.339 1.00 38.41 175 LEU A C 1
ATOM 1417 O O . LEU A 1 175 ? 9.776 -20.253 25.452 1.00 38.41 175 LEU A O 1
ATOM 1421 N N . PRO A 1 176 ? 9.674 -18.383 24.182 1.00 49.31 176 PRO A N 1
ATOM 1422 C CA . PRO A 1 176 ? 9.608 -17.646 22.919 1.00 49.31 176 PRO A CA 1
ATOM 1423 C C . PRO A 1 176 ? 10.981 -17.560 22.216 1.00 49.31 176 PRO A C 1
ATOM 1425 O O . PRO A 1 176 ? 12.011 -17.506 22.892 1.00 49.31 176 PRO A O 1
ATOM 1428 N N . PRO A 1 177 ? 11.009 -17.526 20.872 1.00 43.53 177 PRO A N 1
ATOM 1429 C CA . PRO A 1 177 ? 12.251 -17.428 20.114 1.00 43.53 177 PRO A CA 1
ATOM 1430 C C . PRO A 1 177 ? 12.935 -16.073 20.350 1.00 43.53 177 PRO A C 1
ATOM 1432 O O . PRO A 1 177 ? 12.275 -15.034 20.411 1.00 43.53 177 PRO A O 1
ATOM 1435 N N . PHE A 1 178 ? 14.265 -16.075 20.452 1.00 46.72 178 PHE A N 1
ATOM 1436 C CA . PHE A 1 178 ? 15.089 -14.873 20.618 1.00 46.72 178 PHE A CA 1
ATOM 1437 C C . PHE A 1 178 ? 16.066 -14.696 19.445 1.00 46.72 178 PHE A C 1
ATOM 1439 O O . PHE A 1 178 ? 16.424 -15.649 18.748 1.00 46.72 178 PHE A O 1
ATOM 1446 N N . PHE A 1 179 ? 16.497 -13.455 19.209 1.00 45.91 179 PHE A N 1
ATOM 1447 C CA . PHE A 1 179 ? 17.481 -13.122 18.177 1.00 45.91 179 PHE A CA 1
ATOM 1448 C C . PHE A 1 179 ? 18.894 -13.517 18.630 1.00 45.91 179 PHE A C 1
ATOM 1450 O O . PHE A 1 179 ? 19.339 -13.113 19.701 1.00 45.91 179 PHE A O 1
ATOM 1457 N N . VAL A 1 180 ? 19.620 -14.285 17.808 1.00 51.03 180 VAL A N 1
ATOM 1458 C CA . VAL A 1 180 ? 20.934 -14.857 18.178 1.00 51.03 180 VAL A CA 1
ATOM 1459 C C . VAL A 1 180 ? 22.119 -13.901 17.933 1.00 51.03 180 VAL A C 1
ATOM 1461 O O . VAL A 1 180 ? 23.243 -14.199 18.327 1.00 51.03 180 VAL A O 1
ATOM 1464 N N . ALA A 1 181 ? 21.918 -12.729 17.327 1.00 45.66 181 ALA A N 1
ATOM 1465 C CA . ALA A 1 181 ? 23.009 -11.789 17.051 1.00 45.66 181 ALA A CA 1
ATOM 1466 C C . ALA A 1 181 ? 22.837 -10.479 17.826 1.00 45.66 181 ALA A C 1
ATOM 1468 O O . ALA A 1 181 ? 21.761 -9.883 17.800 1.00 45.66 181 ALA A O 1
ATOM 1469 N N . GLN A 1 182 ? 23.919 -10.027 18.477 1.00 45.09 182 GLN A N 1
ATOM 1470 C CA . GLN A 1 182 ? 24.032 -8.684 19.044 1.00 45.09 182 GLN A CA 1
ATOM 1471 C C . GLN A 1 182 ? 23.614 -7.666 17.981 1.00 45.09 182 GLN A C 1
ATOM 1473 O O . GLN A 1 182 ? 24.313 -7.464 16.987 1.00 45.09 182 GLN A O 1
ATOM 1478 N N . THR A 1 183 ? 22.472 -7.020 18.193 1.00 41.28 183 THR A N 1
ATOM 1479 C CA . THR A 1 183 ? 22.169 -5.755 17.539 1.00 41.28 183 THR A CA 1
ATOM 1480 C C . THR A 1 183 ? 23.313 -4.817 17.888 1.00 41.28 183 THR A C 1
ATOM 1482 O O . THR A 1 183 ? 23.492 -4.500 19.063 1.00 41.28 183 THR A O 1
ATOM 1485 N N . LEU A 1 184 ? 24.120 -4.411 16.904 1.00 42.66 184 LEU A N 1
ATOM 1486 C CA . LEU A 1 184 ? 24.973 -3.238 17.071 1.00 42.66 184 LEU A CA 1
ATOM 1487 C C . LEU A 1 184 ? 24.052 -2.115 17.556 1.00 42.66 184 LEU A C 1
ATOM 1489 O O . LEU A 1 184 ? 23.165 -1.689 16.818 1.00 42.66 184 LEU A O 1
ATOM 1493 N N . GLU A 1 185 ? 24.196 -1.711 18.820 1.00 40.41 185 GLU A N 1
ATOM 1494 C CA . GLU A 1 185 ? 23.461 -0.571 19.351 1.00 40.41 185 GLU A CA 1
ATOM 1495 C C . GLU A 1 185 ? 23.867 0.659 18.545 1.00 40.41 185 GLU A C 1
ATOM 1497 O O . GLU A 1 185 ? 25.021 1.086 18.553 1.00 40.41 185 GLU A O 1
ATOM 1502 N N . GLY A 1 186 ? 22.910 1.208 17.807 1.00 51.06 186 GLY A N 1
ATOM 1503 C CA . GLY A 1 186 ? 23.115 2.404 17.011 1.00 51.06 186 GLY A CA 1
ATOM 1504 C C . GLY A 1 186 ? 22.218 2.442 15.788 1.00 51.06 186 GLY A C 1
ATOM 1505 O O . GLY A 1 186 ? 21.708 1.428 15.313 1.00 51.06 186 GLY A O 1
ATOM 1506 N N . SER A 1 187 ? 22.022 3.647 15.262 1.00 41.66 187 SER A N 1
ATOM 1507 C CA . SER A 1 187 ? 21.414 3.834 13.948 1.00 41.66 187 SER A CA 1
ATOM 1508 C C . SER A 1 187 ? 22.183 3.020 12.899 1.00 41.66 187 SER A C 1
ATOM 1510 O O . SER A 1 187 ? 23.411 2.956 12.994 1.00 41.66 187 SER A O 1
ATOM 1512 N N . PRO A 1 188 ? 21.514 2.455 11.875 1.00 44.00 188 PRO A N 1
ATOM 1513 C CA . PRO A 1 188 ? 22.190 1.795 10.764 1.00 44.00 188 PRO A CA 1
ATOM 1514 C C . PRO A 1 188 ? 23.255 2.731 10.188 1.00 44.00 188 PRO A C 1
ATOM 1516 O O . PRO A 1 188 ? 22.931 3.763 9.597 1.00 44.00 188 PRO A O 1
ATOM 1519 N N . GLN A 1 189 ? 24.529 2.414 10.404 1.00 43.53 189 GLN A N 1
ATOM 1520 C CA . GLN A 1 189 ? 25.619 3.168 9.807 1.00 43.53 189 GLN A CA 1
ATOM 1521 C C . GLN A 1 189 ? 26.003 2.498 8.497 1.00 43.53 189 GLN A C 1
ATOM 1523 O O . GLN A 1 189 ? 26.268 1.298 8.441 1.00 43.53 189 GLN A O 1
ATOM 1528 N N . THR A 1 190 ? 26.025 3.286 7.423 1.00 48.34 190 THR A N 1
ATOM 1529 C CA . THR A 1 190 ? 26.681 2.856 6.190 1.00 48.34 190 THR A CA 1
ATOM 1530 C C . THR A 1 190 ? 28.147 2.548 6.520 1.00 48.34 190 THR A C 1
ATOM 1532 O O . THR A 1 190 ? 28.794 3.370 7.171 1.00 48.34 190 THR A O 1
ATOM 1535 N N . PRO A 1 191 ? 28.713 1.420 6.055 1.00 51.81 191 PRO A N 1
ATOM 1536 C CA . PRO A 1 191 ? 30.148 1.159 6.184 1.00 51.81 191 PRO A CA 1
ATOM 1537 C C . PRO A 1 191 ? 31.008 2.213 5.459 1.00 51.81 191 PRO A C 1
ATOM 1539 O O . PRO A 1 191 ? 32.216 2.273 5.664 1.00 51.81 191 PRO A O 1
ATOM 1542 N N . PHE A 1 192 ? 30.388 3.074 4.643 1.00 56.09 192 PHE A N 1
ATOM 1543 C CA . PHE A 1 192 ? 31.008 4.221 3.986 1.00 56.09 192 PHE A CA 1
ATOM 1544 C C . PHE A 1 192 ? 30.212 5.496 4.309 1.00 56.09 192 PHE A C 1
ATOM 1546 O O . PHE A 1 192 ? 29.343 5.887 3.519 1.00 56.09 192 PHE A O 1
ATOM 1553 N N . PRO A 1 193 ? 30.432 6.127 5.474 1.00 54.62 193 PRO A N 1
ATOM 1554 C CA . PRO A 1 193 ? 29.772 7.380 5.812 1.00 54.62 193 PRO A CA 1
ATOM 1555 C C . PRO A 1 193 ? 30.147 8.467 4.804 1.00 54.62 193 PRO A C 1
ATOM 1557 O O . PRO A 1 193 ? 31.304 8.626 4.407 1.00 54.62 193 PRO A O 1
ATOM 1560 N N . LEU A 1 194 ? 29.124 9.185 4.342 1.00 51.06 194 LEU A N 1
ATOM 1561 C CA . LEU A 1 194 ? 29.313 10.365 3.516 1.00 51.06 194 LEU A CA 1
ATOM 1562 C C . LEU A 1 194 ? 29.840 11.477 4.419 1.00 51.06 194 LEU A C 1
ATOM 1564 O O . LEU A 1 194 ? 29.161 11.886 5.356 1.00 51.06 194 LEU A O 1
ATOM 1568 N N . ASP A 1 195 ? 31.036 11.964 4.120 1.00 65.56 195 ASP A N 1
ATOM 1569 C CA . ASP A 1 195 ? 31.579 13.181 4.708 1.00 65.56 195 ASP A CA 1
ATOM 1570 C C . ASP A 1 195 ? 32.005 14.162 3.603 1.00 65.56 195 ASP A C 1
ATOM 1572 O O . ASP A 1 195 ? 32.040 13.824 2.409 1.00 65.56 195 ASP A O 1
ATOM 1576 N N . ASP A 1 196 ? 32.325 15.392 4.008 1.00 65.19 196 ASP A N 1
ATOM 1577 C CA . ASP A 1 196 ? 32.699 16.480 3.099 1.00 65.19 196 ASP A CA 1
ATOM 1578 C C . ASP A 1 196 ? 33.971 16.192 2.287 1.00 65.19 196 ASP A C 1
ATOM 1580 O O . ASP A 1 196 ? 34.188 16.806 1.234 1.00 65.19 196 ASP A O 1
ATOM 1584 N N . LYS A 1 197 ? 34.799 15.241 2.742 1.00 57.78 197 LYS A N 1
ATOM 1585 C CA . LYS A 1 197 ? 36.018 14.808 2.052 1.00 57.78 197 LYS A CA 1
ATOM 1586 C C . LYS A 1 197 ? 35.742 13.690 1.047 1.00 57.78 197 LYS A C 1
ATOM 1588 O O . LYS A 1 197 ? 36.252 13.738 -0.069 1.00 57.78 197 LYS A O 1
ATOM 1593 N N . ASN A 1 198 ? 34.942 12.697 1.418 1.00 66.12 198 ASN A N 1
ATOM 1594 C CA . ASN A 1 198 ? 34.642 11.514 0.626 1.00 66.12 198 ASN A CA 1
ATOM 1595 C C . ASN A 1 198 ? 33.636 11.846 -0.480 1.00 66.12 198 ASN A C 1
ATOM 1597 O O . ASN A 1 198 ? 33.826 11.441 -1.628 1.00 66.12 198 ASN A O 1
ATOM 1601 N N . LYS A 1 199 ? 32.559 12.579 -0.160 1.00 63.44 199 LYS A N 1
ATOM 1602 C CA . LYS A 1 199 ? 31.428 12.846 -1.076 1.00 63.44 199 LYS A CA 1
ATOM 1603 C C . LYS A 1 199 ? 30.918 11.590 -1.815 1.00 63.44 199 LYS A C 1
ATOM 1605 O O . LYS A 1 199 ? 30.374 11.694 -2.912 1.00 63.44 199 LYS A O 1
ATOM 1610 N N . GLY A 1 200 ? 31.135 10.401 -1.247 1.00 54.31 200 GLY A N 1
ATOM 1611 C CA . GLY A 1 200 ? 30.798 9.109 -1.852 1.00 54.31 200 GLY A CA 1
ATOM 1612 C C . GLY A 1 200 ? 31.699 8.663 -3.014 1.00 54.31 200 GLY A C 1
ATOM 1613 O O . GLY A 1 200 ? 31.288 7.798 -3.788 1.00 54.31 200 GLY A O 1
ATOM 1614 N N . ASN A 1 201 ? 32.895 9.240 -3.174 1.00 51.38 201 ASN A N 1
ATOM 1615 C CA . ASN A 1 201 ? 33.793 8.963 -4.301 1.00 51.38 201 ASN A CA 1
ATOM 1616 C C . ASN A 1 201 ? 34.909 7.957 -3.996 1.00 51.38 201 ASN A C 1
ATOM 1618 O O . ASN A 1 201 ? 35.526 7.464 -4.940 1.00 51.38 201 ASN A O 1
ATOM 1622 N N . PHE A 1 202 ? 35.160 7.616 -2.730 1.00 54.69 202 PHE A N 1
ATOM 1623 C CA . PHE A 1 202 ? 36.216 6.672 -2.362 1.00 54.69 202 PHE A CA 1
ATOM 1624 C C . PHE A 1 202 ? 35.637 5.428 -1.683 1.00 54.69 202 PHE A C 1
ATOM 1626 O O . PHE A 1 202 ? 34.888 5.516 -0.711 1.00 54.69 202 PHE A O 1
ATOM 1633 N N . ARG A 1 203 ? 36.011 4.254 -2.205 1.00 46.16 203 ARG A N 1
ATOM 1634 C CA . ARG A 1 203 ? 35.871 2.956 -1.536 1.00 46.16 203 ARG A CA 1
ATOM 1635 C C . ARG A 1 203 ? 37.285 2.436 -1.301 1.00 46.16 203 ARG A C 1
ATOM 1637 O O . ARG A 1 203 ? 37.976 2.127 -2.268 1.00 46.16 203 ARG A O 1
ATOM 1644 N N . THR A 1 204 ? 37.740 2.426 -0.055 1.00 45.91 204 THR A N 1
ATOM 1645 C CA . THR A 1 204 ? 39.001 1.775 0.318 1.00 45.91 204 THR A CA 1
ATOM 1646 C C . THR A 1 204 ? 38.742 0.278 0.454 1.00 45.91 204 THR A C 1
ATOM 1648 O O . THR A 1 204 ? 37.795 -0.106 1.140 1.00 45.91 204 THR A O 1
ATOM 1651 N N . TRP A 1 205 ? 39.530 -0.523 -0.263 1.00 41.03 205 TRP A N 1
ATOM 1652 C CA . TRP A 1 205 ? 39.542 -1.986 -0.194 1.00 41.03 205 TRP A CA 1
ATOM 1653 C C . TRP A 1 205 ? 40.391 -2.461 0.979 1.00 41.03 205 TRP A C 1
ATOM 1655 O O . TRP A 1 205 ? 41.407 -1.782 1.256 1.00 41.03 205 TRP A O 1
#